Protein AF-A0A2V2V2Y6-F1 (afdb_monomer)

Solvent-accessible surface area (backbone atoms only — not comparable to full-atom values): 17508 Å² total; per-residue (Å²): 117,65,45,82,46,75,46,30,29,33,53,40,73,93,42,102,81,52,45,75,41,89,39,45,84,51,44,48,78,46,78,45,78,44,96,87,68,94,38,67,50,77,47,76,44,71,73,70,48,51,53,71,38,51,31,32,43,36,41,28,43,35,40,55,56,93,61,100,57,74,72,46,74,45,74,41,92,76,52,62,43,78,48,70,44,59,65,88,43,67,55,37,44,45,44,79,77,48,50,84,56,98,68,47,37,32,62,38,76,43,51,31,37,33,38,42,44,93,76,58,38,37,38,48,92,41,58,47,79,47,43,75,67,64,43,48,80,42,77,71,40,56,32,80,57,27,97,81,84,53,46,28,25,43,35,29,33,42,34,37,43,86,47,89,53,74,48,77,31,43,40,33,44,29,25,62,90,33,70,18,42,73,49,59,40,86,44,64,39,34,40,61,80,75,88,80,69,92,62,98,70,75,83,83,63,87,69,90,77,82,85,79,88,86,81,88,84,63,93,91,57,92,77,84,82,90,84,88,79,90,76,84,52,75,70,51,56,54,48,52,51,49,51,52,48,51,50,53,50,52,50,50,56,51,48,64,68,60,69,80,78,75,94,77,94,79,84,84,76,82,84,75,81,82,81,82,90,85,79,83,90,85,134

pLDDT: mean 72.35, std 21.36, range [30.84, 96.62]

Organism: Trypanosoma cruzi (NCBI:txid5693)

Radius of gyration: 34.68 Å; Cα contacts (8 Å, |Δi|>4): 440; chains: 1; bounding box: 96×74×103 Å

Mean predicted aligned error: 18.35 Å

Structure (mmCIF, N/CA/C/O backbone):
data_AF-A0A2V2V2Y6-F1
#
_entry.id   AF-A0A2V2V2Y6-F1
#
loop_
_atom_site.group_PDB
_atom_site.id
_atom_site.type_symbol
_atom_site.label_atom_id
_atom_site.label_alt_id
_atom_site.label_comp_id
_atom_site.label_asym_id
_atom_site.label_entity_id
_atom_site.label_seq_id
_atom_site.pdbx_PDB_ins_code
_atom_site.Cartn_x
_atom_site.Cartn_y
_atom_site.Cartn_z
_atom_site.occupancy
_atom_site.B_iso_or_equiv
_atom_site.auth_seq_id
_atom_site.auth_comp_id
_atom_site.auth_asym_id
_atom_site.auth_atom_id
_atom_site.pdbx_PDB_model_num
ATOM 1 N N . MET A 1 1 ? 23.524 13.813 -33.044 1.00 65.56 1 MET A N 1
ATOM 2 C CA . MET A 1 1 ? 23.490 12.381 -32.707 1.00 65.56 1 MET A CA 1
ATOM 3 C C . MET A 1 1 ? 22.070 12.008 -32.376 1.00 65.56 1 MET A C 1
ATOM 5 O O . MET A 1 1 ? 21.396 12.770 -31.682 1.00 65.56 1 MET A O 1
ATOM 9 N N . ASP A 1 2 ? 21.665 10.847 -32.862 1.00 77.69 2 ASP A N 1
ATOM 10 C CA . ASP A 1 2 ? 20.349 10.283 -32.607 1.00 77.69 2 ASP A CA 1
ATOM 11 C C . ASP A 1 2 ? 20.378 9.533 -31.271 1.00 77.69 2 ASP A C 1
ATOM 13 O O . ASP A 1 2 ? 21.417 9.004 -30.873 1.00 77.69 2 ASP A O 1
ATOM 17 N N . TYR A 1 3 ? 19.265 9.532 -30.541 1.00 81.81 3 TYR A N 1
ATOM 18 C CA . TYR A 1 3 ? 19.185 8.889 -29.229 1.00 81.81 3 TYR A CA 1
ATOM 19 C C . TYR A 1 3 ? 17.796 8.328 -28.950 1.00 81.81 3 TYR A C 1
ATOM 21 O O . TYR A 1 3 ? 16.786 8.852 -29.423 1.00 81.81 3 TYR A O 1
ATOM 29 N N . PHE A 1 4 ? 17.736 7.282 -28.129 1.00 85.56 4 PHE A N 1
ATOM 30 C CA . PHE A 1 4 ? 16.469 6.758 -27.636 1.00 85.56 4 PHE A CA 1
ATOM 31 C C . PHE A 1 4 ? 15.937 7.613 -26.484 1.00 85.56 4 PHE A C 1
ATOM 33 O O . PHE A 1 4 ? 16.657 7.942 -25.539 1.00 85.56 4 PHE A O 1
ATOM 40 N N . ARG A 1 5 ? 14.647 7.938 -26.540 1.00 89.06 5 ARG A N 1
ATOM 41 C CA . ARG A 1 5 ? 13.870 8.488 -25.428 1.00 89.06 5 ARG A CA 1
ATOM 42 C C . ARG A 1 5 ? 12.828 7.454 -25.033 1.00 89.06 5 ARG A C 1
ATOM 44 O O . ARG A 1 5 ? 12.129 6.947 -25.902 1.00 89.06 5 ARG A O 1
ATOM 51 N N . ILE A 1 6 ? 12.666 7.210 -23.738 1.00 92.00 6 ILE A N 1
ATOM 52 C CA . ILE A 1 6 ? 11.547 6.412 -23.228 1.00 92.00 6 ILE A CA 1
ATOM 53 C C . ILE A 1 6 ? 10.539 7.277 -22.472 1.00 92.00 6 ILE A C 1
ATOM 55 O O . ILE A 1 6 ? 10.885 8.351 -21.968 1.00 92.00 6 ILE A O 1
ATOM 59 N N . ALA A 1 7 ? 9.302 6.800 -22.406 1.00 94.56 7 ALA A N 1
ATOM 60 C CA . ALA A 1 7 ? 8.257 7.296 -21.520 1.00 94.56 7 ALA A CA 1
ATOM 61 C C . ALA A 1 7 ? 7.481 6.106 -20.939 1.00 94.56 7 ALA A C 1
ATOM 63 O O . ALA A 1 7 ? 7.437 5.038 -21.548 1.00 94.56 7 ALA A O 1
ATOM 64 N N . PHE A 1 8 ? 6.885 6.288 -19.766 1.00 94.81 8 PHE A N 1
ATOM 65 C CA . PHE A 1 8 ? 6.004 5.305 -19.143 1.00 94.81 8 PHE A CA 1
ATOM 66 C C . PHE A 1 8 ? 4.629 5.931 -18.956 1.00 94.81 8 PHE A C 1
ATOM 68 O O . PHE A 1 8 ? 4.550 6.983 -18.332 1.00 94.81 8 PHE A O 1
ATOM 75 N N . ASP A 1 9 ? 3.571 5.278 -19.427 1.00 94.88 9 ASP A N 1
ATOM 76 C CA . ASP A 1 9 ? 2.184 5.688 -19.194 1.00 94.88 9 ASP A CA 1
ATOM 77 C C . ASP A 1 9 ? 1.486 4.686 -18.267 1.00 94.88 9 ASP A C 1
ATOM 79 O O . ASP A 1 9 ? 1.498 3.486 -18.536 1.00 94.88 9 ASP A O 1
ATOM 83 N N . MET A 1 10 ? 0.812 5.173 -17.226 1.00 92.56 10 MET A N 1
ATOM 84 C CA . MET A 1 10 ? -0.027 4.373 -16.327 1.00 92.56 10 MET A CA 1
ATOM 85 C C . MET A 1 10 ? -1.479 4.370 -16.811 1.00 92.56 10 MET A C 1
ATOM 87 O O . MET A 1 10 ? -1.998 5.412 -17.215 1.00 92.56 10 MET A O 1
ATOM 91 N N . LEU A 1 11 ? -2.166 3.231 -16.700 1.00 90.94 11 LEU A N 1
ATOM 92 C CA . LEU A 1 11 ? -3.621 3.165 -16.827 1.00 90.94 11 LEU A CA 1
ATOM 93 C C . LEU A 1 11 ? -4.307 3.653 -15.541 1.00 90.94 11 LEU A C 1
ATOM 95 O O . LEU A 1 11 ? -4.390 2.922 -14.551 1.00 90.94 11 LEU A O 1
ATOM 99 N N . ASP A 1 12 ? -4.853 4.867 -15.572 1.00 83.06 12 ASP A N 1
ATOM 100 C CA . ASP A 1 12 ? -5.714 5.393 -14.516 1.00 83.06 12 ASP A CA 1
ATOM 101 C C . ASP A 1 12 ? -7.117 4.771 -14.607 1.00 83.06 12 ASP A C 1
ATOM 103 O O . ASP A 1 12 ? -7.975 5.185 -15.396 1.00 83.06 12 ASP A O 1
ATOM 107 N N . ASN A 1 13 ? -7.330 3.751 -13.775 1.00 71.88 13 ASN A N 1
ATOM 108 C CA . ASN A 1 13 ? -8.593 3.025 -13.640 1.00 71.88 13 ASN A CA 1
ATOM 109 C C . ASN A 1 13 ? -9.665 3.791 -12.837 1.00 71.88 13 ASN A C 1
ATOM 111 O O . ASN A 1 13 ? -10.782 3.296 -12.717 1.00 71.88 13 ASN A O 1
ATOM 115 N N . ASN A 1 14 ? -9.363 4.975 -12.288 1.00 67.88 14 ASN A N 1
ATOM 116 C CA . ASN A 1 14 ? -10.351 5.787 -11.561 1.00 67.88 14 ASN A CA 1
ATOM 117 C C . ASN A 1 14 ? -11.262 6.601 -12.501 1.00 67.88 14 ASN A C 1
ATOM 119 O O . ASN A 1 14 ? -12.190 7.266 -12.045 1.00 67.88 14 ASN A O 1
ATOM 123 N N . VAL A 1 15 ? -11.001 6.562 -13.812 1.00 69.94 15 VAL A N 1
ATOM 124 C CA . VAL A 1 15 ? -11.786 7.233 -14.856 1.00 69.94 15 VAL A CA 1
ATOM 125 C C . VAL A 1 15 ? -12.596 6.190 -15.626 1.00 69.94 15 VAL A C 1
ATOM 127 O O . VAL A 1 15 ? -12.036 5.191 -16.068 1.00 69.94 15 VAL A O 1
ATOM 130 N N . GLU A 1 16 ? -13.885 6.450 -15.875 1.00 58.50 16 GLU A N 1
ATOM 131 C CA . GLU A 1 16 ? -14.870 5.503 -16.454 1.00 58.50 16 GLU A CA 1
ATOM 132 C C . GLU A 1 16 ? -14.488 4.837 -17.795 1.00 58.50 16 GLU A C 1
ATOM 134 O O . GLU A 1 16 ? -15.146 3.889 -18.221 1.00 58.50 16 GLU A O 1
ATOM 139 N N . ARG A 1 17 ? -13.450 5.321 -18.490 1.00 65.19 17 ARG A N 1
ATOM 140 C CA . ARG A 1 17 ? -12.943 4.736 -19.746 1.00 65.19 17 ARG A CA 1
ATOM 141 C C . ARG A 1 17 ? -11.480 4.280 -19.704 1.00 65.19 17 ARG A C 1
ATOM 143 O O . ARG A 1 17 ? -10.970 3.888 -20.746 1.00 65.19 17 ARG A O 1
ATOM 150 N N . GLY A 1 18 ? -10.817 4.334 -18.545 1.00 73.38 18 GLY A N 1
ATOM 151 C CA . GLY A 1 18 ? -9.405 3.971 -18.381 1.00 73.38 18 GLY A CA 1
ATOM 152 C C . GLY A 1 18 ? -8.464 4.893 -19.166 1.00 73.38 18 GLY A C 1
ATOM 153 O O . GLY A 1 18 ? -8.207 4.681 -20.352 1.00 73.38 18 GLY A O 1
ATOM 154 N N . LYS A 1 19 ? -7.936 5.938 -18.522 1.00 88.19 19 LYS A N 1
ATOM 155 C CA . LYS A 1 19 ? -7.077 6.920 -19.203 1.00 88.19 19 LYS A CA 1
ATOM 156 C C . LYS A 1 19 ? -5.600 6.557 -19.044 1.00 88.19 19 LYS A C 1
ATOM 158 O O . LYS A 1 19 ? -5.145 6.348 -17.929 1.00 88.19 19 LYS A O 1
ATOM 163 N N . TRP A 1 20 ? -4.840 6.563 -20.137 1.00 91.69 20 TRP A N 1
ATOM 164 C CA . TRP A 1 20 ? -3.375 6.503 -20.079 1.00 91.69 20 TRP A CA 1
ATOM 165 C C . TRP A 1 20 ? -2.803 7.885 -19.725 1.00 91.69 20 TRP A C 1
ATOM 167 O O . TRP A 1 20 ? -3.223 8.898 -20.296 1.00 91.69 20 TRP A O 1
ATOM 177 N N . VAL A 1 21 ? -1.912 7.933 -18.734 1.00 92.69 21 VAL A N 1
ATOM 178 C CA . VAL A 1 21 ? -1.351 9.167 -18.156 1.00 92.69 21 VAL A CA 1
ATOM 179 C C . VAL A 1 21 ? 0.154 9.003 -17.942 1.00 92.69 21 VAL A C 1
ATOM 181 O O . VAL A 1 21 ? 0.571 7.996 -17.374 1.00 92.69 21 VAL A O 1
ATOM 184 N N . ASP A 1 22 ? 0.953 10.006 -18.331 1.00 92.94 22 ASP A N 1
ATOM 185 C CA . ASP A 1 22 ? 2.412 10.010 -18.133 1.00 92.94 22 ASP A CA 1
ATOM 186 C C . ASP A 1 22 ? 2.786 9.761 -16.663 1.00 92.94 22 ASP A C 1
ATOM 188 O O . ASP A 1 22 ? 2.496 10.552 -15.760 1.00 92.94 22 ASP A O 1
ATOM 192 N N . ASN A 1 23 ? 3.477 8.649 -16.458 1.00 92.62 23 ASN A N 1
ATOM 193 C CA . ASN A 1 23 ? 3.996 8.131 -15.205 1.00 92.62 23 ASN A CA 1
ATOM 194 C C . ASN A 1 23 ? 5.536 8.014 -15.230 1.00 92.62 23 ASN A C 1
ATOM 196 O O . ASN A 1 23 ? 6.147 7.475 -14.306 1.00 92.62 23 ASN A O 1
ATOM 200 N N . THR A 1 24 ? 6.207 8.564 -16.253 1.00 92.31 24 THR A N 1
ATOM 201 C CA . THR A 1 24 ? 7.663 8.443 -16.467 1.00 92.31 24 THR A CA 1
ATOM 202 C C . THR A 1 24 ? 8.472 8.842 -15.232 1.00 92.31 24 THR A C 1
ATOM 204 O O . THR A 1 24 ? 9.481 8.221 -14.899 1.00 92.31 24 THR A O 1
ATOM 207 N N . LYS A 1 25 ? 8.009 9.858 -14.493 1.00 92.44 25 LYS A N 1
ATOM 208 C CA . LYS A 1 25 ? 8.683 10.361 -13.285 1.00 92.44 25 LYS A CA 1
ATOM 209 C C . LYS A 1 25 ? 8.635 9.399 -12.093 1.00 92.44 25 LYS A C 1
ATOM 211 O O . LYS A 1 25 ? 9.463 9.562 -11.192 1.00 92.44 25 LYS A O 1
ATOM 216 N N . ALA A 1 26 ? 7.732 8.417 -12.065 1.00 90.12 26 ALA A N 1
ATOM 217 C CA . ALA A 1 26 ? 7.644 7.433 -10.985 1.00 90.12 26 ALA A CA 1
ATOM 218 C C . ALA A 1 26 ? 8.749 6.366 -11.040 1.00 90.12 26 ALA A C 1
ATOM 220 O O . ALA A 1 26 ? 8.986 5.691 -10.037 1.00 90.12 26 ALA A O 1
ATOM 221 N N . PHE A 1 27 ? 9.461 6.244 -12.162 1.00 91.50 27 PHE A N 1
ATOM 222 C CA . PHE A 1 27 ? 10.543 5.280 -12.338 1.00 91.50 27 PHE A CA 1
ATOM 223 C C . PHE A 1 27 ? 11.926 5.931 -12.210 1.00 91.50 27 PHE A C 1
ATOM 225 O O . PHE A 1 27 ? 12.143 7.082 -12.600 1.00 91.50 27 PHE A O 1
ATOM 232 N N . ASP A 1 28 ? 12.868 5.184 -11.642 1.00 91.56 28 ASP A N 1
ATOM 233 C CA . ASP A 1 28 ? 14.300 5.346 -11.882 1.00 91.56 28 ASP A CA 1
ATOM 234 C C . ASP A 1 28 ? 14.681 4.462 -13.070 1.00 91.56 28 ASP A C 1
ATOM 236 O O . ASP A 1 28 ? 14.266 3.303 -13.141 1.00 91.56 28 ASP A O 1
ATOM 240 N N . VAL A 1 29 ? 15.451 5.011 -14.008 1.00 90.81 29 VAL A N 1
ATOM 241 C CA . VAL A 1 29 ? 15.845 4.348 -15.256 1.00 90.81 29 VAL A CA 1
ATOM 242 C C . VAL A 1 29 ? 17.362 4.270 -15.310 1.00 90.81 29 VAL A C 1
ATOM 244 O O . VAL A 1 29 ? 18.051 5.264 -15.089 1.00 90.81 29 VAL A O 1
ATOM 247 N N . TYR A 1 30 ? 17.866 3.090 -15.644 1.00 89.94 30 TYR A N 1
ATOM 248 C CA . TYR A 1 30 ? 19.280 2.778 -15.761 1.00 89.94 30 TYR A CA 1
ATOM 249 C C . TYR A 1 30 ? 19.536 2.174 -17.140 1.00 89.94 30 TYR A C 1
ATOM 251 O O . TYR A 1 30 ? 18.797 1.297 -17.589 1.00 89.94 30 TYR A O 1
ATOM 259 N N . SER A 1 31 ? 20.595 2.623 -17.806 1.00 88.06 31 SER A N 1
ATOM 260 C CA . SER A 1 31 ? 21.059 2.061 -19.071 1.00 88.06 31 SER A CA 1
ATOM 261 C C . SER A 1 31 ? 22.434 1.425 -18.887 1.00 88.06 31 SER A C 1
ATOM 263 O O . SER A 1 31 ? 23.320 1.991 -18.247 1.00 88.06 31 SER A O 1
ATOM 265 N N . ARG A 1 32 ? 22.624 0.237 -19.461 1.00 87.44 32 ARG A N 1
ATOM 266 C CA . ARG A 1 32 ? 23.920 -0.438 -19.543 1.00 87.44 32 ARG A CA 1
ATOM 267 C C . ARG A 1 32 ? 24.182 -0.821 -20.991 1.00 87.44 32 ARG A C 1
ATOM 269 O O . ARG A 1 32 ? 23.525 -1.713 -21.520 1.00 87.44 32 ARG A O 1
ATOM 276 N N . ALA A 1 33 ? 25.149 -0.160 -21.619 1.00 84.38 33 ALA A N 1
ATOM 277 C CA . ALA A 1 33 ? 25.653 -0.582 -22.919 1.00 84.38 33 ALA A CA 1
ATOM 278 C C . ALA A 1 33 ? 26.365 -1.941 -22.796 1.00 84.38 33 ALA A C 1
ATOM 280 O O . ALA A 1 33 ? 27.124 -2.169 -21.847 1.00 84.38 33 ALA A O 1
ATOM 281 N N . LEU A 1 34 ? 26.119 -2.830 -23.756 1.00 82.81 34 LEU A N 1
ATOM 282 C CA . LEU A 1 34 ? 26.878 -4.054 -23.985 1.00 82.81 34 LEU A CA 1
ATOM 283 C C . LEU A 1 34 ? 27.928 -3.758 -25.068 1.00 82.81 34 LEU A C 1
ATOM 285 O O . LEU A 1 34 ? 27.547 -3.551 -26.218 1.00 82.81 34 LEU A O 1
ATOM 289 N N . PRO A 1 35 ? 29.238 -3.738 -24.745 1.00 76.56 35 PRO A N 1
ATOM 290 C CA . PRO A 1 35 ? 30.279 -3.297 -25.684 1.00 76.56 35 PRO A CA 1
ATOM 291 C C . PRO A 1 35 ? 30.457 -4.155 -26.946 1.00 76.56 35 PRO A C 1
ATOM 293 O O . PRO A 1 35 ? 31.255 -3.794 -27.801 1.00 76.56 35 PRO A O 1
ATOM 296 N N . GLN A 1 36 ? 29.799 -5.314 -27.025 1.00 74.25 36 GLN A N 1
ATOM 297 C CA . GLN A 1 36 ? 30.034 -6.333 -28.053 1.00 74.25 36 GLN A CA 1
ATOM 298 C C . GLN A 1 36 ? 28.951 -6.388 -29.145 1.00 74.25 36 GLN A C 1
ATOM 300 O O . GLN A 1 36 ? 29.175 -7.049 -30.152 1.00 74.25 36 GLN A O 1
ATOM 305 N N . GLU A 1 37 ? 27.795 -5.733 -28.965 1.00 66.75 37 GLU A N 1
ATOM 306 C CA . GLU A 1 37 ? 26.592 -6.004 -29.782 1.00 66.75 37 GLU A CA 1
ATOM 307 C C . GLU A 1 37 ? 25.772 -4.750 -30.158 1.00 66.75 37 GLU A C 1
ATOM 309 O O . GLU A 1 37 ? 24.581 -4.870 -30.439 1.00 66.75 37 GLU A O 1
ATOM 314 N N . ASP A 1 38 ? 26.342 -3.537 -30.085 1.00 73.38 38 ASP A N 1
ATOM 315 C CA . ASP A 1 38 ? 25.627 -2.249 -30.284 1.00 73.38 38 ASP A CA 1
ATOM 316 C C . ASP A 1 38 ? 24.297 -2.136 -29.498 1.00 73.38 38 ASP A C 1
ATOM 318 O O . ASP A 1 38 ? 23.372 -1.399 -29.842 1.00 73.38 38 ASP A O 1
ATOM 322 N N . THR A 1 39 ? 24.209 -2.880 -28.394 1.00 79.19 39 THR A N 1
ATOM 323 C CA . THR A 1 39 ? 22.974 -3.137 -27.653 1.00 79.19 39 THR A CA 1
ATOM 324 C C . THR A 1 39 ? 23.013 -2.432 -26.303 1.00 79.19 39 THR A C 1
ATOM 326 O O . THR A 1 39 ? 24.028 -2.424 -25.605 1.00 79.19 39 THR A O 1
ATOM 329 N N . VAL A 1 40 ? 21.883 -1.852 -25.896 1.00 81.81 40 VAL A N 1
ATOM 330 C CA . VAL A 1 40 ? 21.725 -1.201 -24.589 1.00 81.81 40 VAL A CA 1
ATOM 331 C C . VAL A 1 40 ? 20.645 -1.921 -23.795 1.00 81.81 40 VAL A C 1
ATOM 333 O O . VAL A 1 40 ? 19.479 -1.926 -24.182 1.00 81.81 40 VAL A O 1
ATOM 336 N N . ILE A 1 41 ? 21.019 -2.481 -22.645 1.00 85.75 41 ILE A N 1
ATOM 337 C CA . ILE A 1 41 ? 20.056 -2.978 -21.663 1.00 85.75 41 ILE A CA 1
ATOM 338 C C . ILE A 1 41 ? 19.459 -1.768 -20.945 1.00 85.75 41 ILE A C 1
ATOM 340 O O . ILE A 1 41 ? 20.183 -0.993 -20.313 1.00 85.75 41 ILE A O 1
ATOM 344 N N . LEU A 1 42 ? 18.138 -1.625 -21.024 1.00 87.00 42 LEU A N 1
ATOM 345 C CA . LEU A 1 42 ? 17.368 -0.690 -20.213 1.00 87.00 42 LEU A CA 1
ATOM 346 C C . LEU A 1 42 ? 16.754 -1.443 -19.032 1.00 87.00 42 LEU A C 1
ATOM 348 O O . LEU A 1 42 ? 16.016 -2.406 -19.222 1.00 87.00 42 LEU A O 1
ATOM 352 N N . SER A 1 43 ? 17.037 -0.970 -17.823 1.00 90.00 43 SER A N 1
ATOM 353 C CA . SER A 1 43 ? 16.470 -1.478 -16.575 1.00 90.00 43 SER A CA 1
ATOM 354 C C . SER A 1 43 ? 15.769 -0.337 -15.852 1.00 90.00 43 SER A C 1
ATOM 356 O O . SER A 1 43 ? 16.328 0.751 -15.727 1.00 90.00 43 SER A O 1
ATOM 358 N N . TRP A 1 44 ? 14.567 -0.566 -15.332 1.00 90.62 44 TRP A N 1
ATOM 359 C CA . TRP A 1 44 ? 13.822 0.445 -14.581 1.00 90.62 44 TRP A CA 1
ATOM 360 C C . TRP A 1 44 ? 13.314 -0.096 -13.248 1.00 90.62 44 TRP A C 1
ATOM 362 O O . TRP A 1 44 ? 13.094 -1.294 -13.075 1.00 90.62 44 TRP A O 1
ATOM 372 N N . LYS A 1 45 ? 13.136 0.809 -12.286 1.00 89.06 45 LYS A N 1
ATOM 373 C CA . LYS A 1 45 ? 12.643 0.508 -10.943 1.00 89.06 45 LYS A CA 1
ATOM 374 C C . LYS A 1 45 ? 11.618 1.551 -10.525 1.00 89.06 45 LYS A C 1
ATOM 376 O O . LYS A 1 45 ? 11.875 2.746 -10.619 1.00 89.06 45 LYS A O 1
ATOM 381 N N . LEU A 1 46 ? 10.466 1.110 -10.029 1.00 87.69 46 LEU A N 1
ATOM 382 C CA . LEU A 1 46 ? 9.462 2.007 -9.460 1.00 87.69 46 LEU A CA 1
ATOM 383 C C . LEU A 1 46 ? 9.996 2.618 -8.150 1.00 87.69 46 LEU A C 1
ATOM 385 O O . LEU A 1 46 ? 10.359 1.884 -7.228 1.00 87.69 46 LEU A O 1
ATOM 389 N N . LYS A 1 47 ? 10.035 3.953 -8.057 1.00 84.75 47 LYS A N 1
ATOM 390 C CA . LYS A 1 47 ? 10.571 4.702 -6.900 1.00 84.75 47 LYS A CA 1
ATOM 391 C C . LYS A 1 47 ? 9.821 4.414 -5.608 1.00 84.75 47 LYS A C 1
ATOM 393 O O . LYS A 1 47 ? 10.420 4.350 -4.536 1.00 84.75 47 LYS A O 1
ATOM 398 N N . VAL A 1 48 ? 8.499 4.275 -5.707 1.00 78.38 48 VAL A N 1
ATOM 399 C CA . VAL A 1 48 ? 7.621 4.009 -4.566 1.00 78.38 48 VAL A CA 1
ATOM 400 C C . VAL A 1 48 ? 6.545 3.014 -4.986 1.00 78.38 48 VAL A C 1
ATOM 402 O O . VAL A 1 48 ? 5.641 3.348 -5.748 1.00 78.38 48 VAL A O 1
ATOM 405 N N . ASN A 1 49 ? 6.648 1.777 -4.500 1.00 76.31 49 ASN A N 1
ATOM 406 C CA . ASN A 1 49 ? 5.654 0.739 -4.759 1.00 76.31 49 ASN A CA 1
ATOM 407 C C . ASN A 1 49 ? 4.433 0.947 -3.839 1.00 76.31 49 ASN A C 1
ATOM 409 O O . ASN A 1 49 ? 4.352 0.397 -2.739 1.00 76.31 49 ASN A O 1
ATOM 413 N N . ASN A 1 50 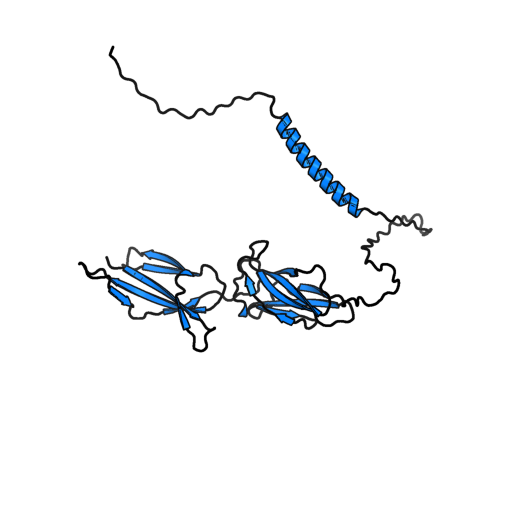? 3.530 1.826 -4.276 1.00 75.00 50 ASN A N 1
ATOM 414 C CA . ASN A 1 50 ? 2.296 2.192 -3.569 1.00 75.00 50 ASN A CA 1
ATOM 415 C C . ASN A 1 50 ? 1.031 1.624 -4.228 1.00 75.00 50 ASN A C 1
ATOM 417 O O . ASN A 1 50 ? -0.013 1.608 -3.593 1.00 75.00 50 ASN A O 1
ATOM 421 N N . PHE A 1 51 ? 1.106 1.224 -5.497 1.00 78.81 51 PHE A N 1
ATOM 422 C CA . PHE A 1 51 ? -0.022 0.742 -6.291 1.00 78.81 51 PHE A CA 1
ATOM 423 C C . PHE A 1 51 ? 0.491 -0.220 -7.360 1.00 78.81 51 PHE A C 1
ATOM 425 O O . PHE A 1 51 ? 1.590 -0.026 -7.880 1.00 78.81 51 PHE A O 1
ATOM 432 N N . ILE A 1 52 ? -0.313 -1.232 -7.681 1.00 83.75 52 ILE A N 1
ATOM 433 C CA . ILE A 1 52 ? -0.049 -2.189 -8.753 1.00 83.75 52 ILE A CA 1
ATOM 434 C C . ILE A 1 52 ? -0.882 -1.777 -9.962 1.00 83.75 52 ILE A C 1
ATOM 436 O O . ILE A 1 52 ? -2.109 -1.915 -9.955 1.00 83.75 52 ILE A O 1
ATOM 440 N N . ASN A 1 53 ? -0.233 -1.243 -10.992 1.00 86.00 53 ASN A N 1
ATOM 441 C CA . ASN A 1 53 ? -0.919 -0.686 -12.153 1.00 86.00 53 ASN A CA 1
ATOM 442 C C . ASN A 1 53 ? -0.439 -1.327 -13.450 1.00 86.00 53 ASN A C 1
ATOM 444 O O . ASN A 1 53 ? 0.698 -1.782 -13.562 1.00 86.00 53 ASN A O 1
ATOM 448 N N . THR A 1 54 ? -1.312 -1.335 -14.453 1.00 91.19 54 THR A N 1
ATOM 449 C CA . THR A 1 54 ? -0.910 -1.637 -15.826 1.00 91.19 54 THR A CA 1
ATOM 450 C C . THR A 1 54 ? -0.214 -0.409 -16.400 1.00 91.19 54 THR A C 1
ATOM 452 O O . THR A 1 54 ? -0.765 0.692 -16.360 1.00 91.19 54 THR A O 1
ATOM 455 N N . GLU A 1 55 ? 0.978 -0.602 -16.945 1.00 93.06 55 GLU A N 1
ATOM 456 C CA . GLU A 1 55 ? 1.811 0.442 -17.536 1.00 93.06 55 GLU A CA 1
ATOM 457 C C . GLU A 1 55 ? 2.095 0.138 -19.015 1.00 93.06 55 GLU A C 1
ATOM 459 O O . GLU A 1 55 ? 2.057 -1.015 -19.460 1.00 93.06 55 GLU A O 1
ATOM 464 N N . ARG A 1 56 ? 2.450 1.179 -19.765 1.00 95.06 56 ARG A N 1
ATOM 465 C CA . ARG A 1 56 ? 2.985 1.123 -21.127 1.00 95.06 56 ARG A CA 1
ATOM 466 C C . ARG A 1 56 ? 4.358 1.770 -21.160 1.00 95.06 56 ARG A C 1
ATOM 468 O O . ARG A 1 56 ? 4.480 2.951 -20.857 1.00 95.06 56 ARG A O 1
ATOM 475 N N . LEU A 1 57 ? 5.376 1.023 -21.568 1.00 94.56 57 LEU A N 1
ATOM 476 C CA . LEU A 1 57 ? 6.677 1.571 -21.937 1.00 94.56 57 LEU A CA 1
ATOM 477 C C . LEU A 1 57 ? 6.630 1.997 -23.407 1.00 94.56 57 LEU A C 1
ATOM 479 O O . LEU A 1 57 ? 6.549 1.149 -24.296 1.00 94.56 57 LEU A O 1
ATOM 483 N N . HIS A 1 58 ? 6.716 3.301 -23.644 1.00 94.69 58 HIS A N 1
ATOM 484 C CA . HIS A 1 58 ? 6.900 3.885 -24.963 1.00 94.69 58 HIS A CA 1
ATOM 485 C C . HIS A 1 58 ? 8.391 4.099 -25.252 1.00 94.69 58 HIS A C 1
ATOM 487 O O . HIS A 1 58 ? 9.122 4.613 -24.401 1.00 94.69 58 HIS A O 1
ATOM 493 N N . VAL A 1 59 ? 8.844 3.749 -26.458 1.00 92.12 59 VAL A N 1
ATOM 494 C CA . VAL A 1 59 ? 10.230 3.944 -26.914 1.00 92.12 59 VAL A CA 1
ATOM 495 C C . VAL A 1 59 ? 10.235 4.756 -28.204 1.00 92.12 59 VAL A C 1
ATOM 497 O O . VAL A 1 59 ? 9.635 4.362 -29.199 1.00 92.12 59 VAL A O 1
ATOM 500 N N . TYR A 1 60 ? 10.952 5.876 -28.200 1.00 90.56 60 TYR A N 1
ATOM 501 C CA . TYR A 1 60 ? 11.070 6.800 -29.323 1.00 90.56 60 TYR A CA 1
ATOM 502 C C . TYR A 1 60 ? 12.521 6.925 -29.781 1.00 90.56 60 TYR A C 1
ATOM 504 O O . TYR A 1 60 ? 13.428 7.053 -28.958 1.00 90.56 60 TYR A O 1
ATOM 512 N N . ILE A 1 61 ? 12.732 6.983 -31.092 1.00 89.81 61 ILE A N 1
ATOM 513 C CA . ILE A 1 61 ? 13.972 7.462 -31.703 1.00 89.81 61 ILE A CA 1
ATOM 514 C C . ILE A 1 61 ? 13.855 8.980 -31.832 1.00 89.81 61 ILE A C 1
ATOM 516 O O . ILE A 1 61 ? 12.903 9.493 -32.423 1.00 89.81 61 ILE A O 1
ATOM 520 N N . VAL A 1 62 ? 14.822 9.707 -31.278 1.00 88.44 62 VAL A N 1
ATOM 521 C CA . VAL A 1 62 ? 14.968 11.149 -31.472 1.00 88.44 62 VAL A CA 1
ATOM 522 C C . VAL A 1 62 ? 16.137 11.378 -32.414 1.00 88.44 62 VAL A C 1
ATOM 524 O O . VAL A 1 62 ? 17.288 11.240 -32.000 1.00 88.44 62 VAL A O 1
ATOM 527 N N . SER A 1 63 ? 15.849 11.728 -33.667 1.00 85.25 63 SER A N 1
ATOM 528 C CA . SER A 1 63 ? 16.878 11.994 -34.669 1.00 85.25 63 SER A CA 1
ATOM 529 C C . SER A 1 63 ? 17.220 13.479 -34.768 1.00 85.25 63 SER A C 1
ATOM 531 O O . SER A 1 63 ? 16.350 14.359 -34.763 1.00 85.25 63 SER A O 1
ATOM 533 N N . SER A 1 64 ? 18.519 13.776 -34.838 1.00 74.12 64 SER A N 1
ATOM 534 C CA . SER A 1 64 ? 19.017 15.131 -35.060 1.00 74.12 64 SER A CA 1
ATOM 535 C C . SER A 1 64 ? 19.240 15.353 -36.553 1.00 74.12 64 SER A C 1
ATOM 537 O O . SER A 1 64 ? 20.294 15.003 -37.083 1.00 74.12 64 SER A O 1
ATOM 539 N N . THR A 1 65 ? 18.273 15.967 -37.233 1.00 67.25 65 THR A N 1
ATOM 540 C CA . THR A 1 65 ? 18.483 16.460 -38.600 1.00 67.25 65 THR A CA 1
ATOM 541 C C . THR A 1 65 ? 19.606 17.495 -38.606 1.00 67.25 65 THR A C 1
ATOM 543 O O . THR A 1 65 ? 19.548 18.472 -37.860 1.00 67.25 65 THR A O 1
ATOM 546 N N . SER A 1 66 ? 20.633 17.298 -39.433 1.00 55.12 66 SER A N 1
ATOM 547 C CA . SER A 1 66 ? 21.757 18.230 -39.557 1.00 55.12 66 SER A CA 1
ATOM 548 C C . SER A 1 66 ? 21.327 19.509 -40.288 1.00 55.12 66 SER A C 1
ATOM 550 O O . SER A 1 66 ? 21.315 19.560 -41.516 1.00 55.12 66 SER A O 1
ATOM 552 N N . GLY A 1 67 ? 20.951 20.534 -39.523 1.00 57.44 67 GLY A N 1
ATOM 553 C CA . GLY A 1 67 ? 20.499 21.841 -40.007 1.00 57.44 67 GLY A CA 1
ATOM 554 C C . GLY A 1 67 ? 19.520 22.483 -39.020 1.00 57.44 67 GLY A C 1
ATOM 555 O O . GLY A 1 67 ? 19.166 21.868 -38.020 1.00 57.44 67 GLY A O 1
ATOM 556 N N . ASN A 1 68 ? 19.026 23.692 -39.311 1.00 59.16 68 ASN A N 1
ATOM 557 C CA . ASN A 1 68 ? 18.066 24.431 -38.462 1.00 59.16 68 ASN A CA 1
ATOM 558 C C . ASN A 1 68 ? 16.663 23.778 -38.324 1.00 59.16 68 ASN A C 1
ATOM 560 O O . ASN A 1 68 ? 15.730 24.410 -37.829 1.00 59.16 68 ASN A O 1
ATOM 564 N N . GLY A 1 69 ? 16.488 22.527 -38.759 1.00 60.12 69 GLY A N 1
ATOM 565 C CA . GLY A 1 69 ? 15.271 21.747 -38.547 1.00 60.12 69 GLY A CA 1
ATOM 566 C C . GLY A 1 69 ? 15.189 21.207 -37.118 1.00 60.12 69 GLY A C 1
ATOM 567 O O . GLY A 1 69 ? 16.175 20.718 -36.567 1.00 60.12 69 GLY A O 1
ATOM 568 N N . GLY A 1 70 ? 14.004 21.290 -36.509 1.00 65.25 70 GLY A N 1
ATOM 569 C CA . GLY A 1 70 ? 13.760 20.750 -35.170 1.00 65.25 70 GLY A CA 1
ATOM 570 C C . GLY A 1 70 ? 13.941 19.228 -35.095 1.00 65.25 70 GLY A C 1
ATOM 571 O O . GLY A 1 70 ? 13.782 18.518 -36.085 1.00 65.25 70 GLY A O 1
ATOM 572 N N . LYS A 1 71 ? 14.241 18.719 -33.893 1.00 77.94 71 LYS A N 1
ATOM 573 C CA . LYS A 1 71 ? 14.412 17.278 -33.635 1.00 77.94 71 LYS A CA 1
ATOM 574 C C . LYS A 1 71 ? 13.161 16.496 -34.054 1.00 77.94 71 LYS A C 1
ATOM 576 O O . LYS A 1 71 ? 12.078 16.757 -33.527 1.00 77.94 71 LYS A O 1
ATOM 581 N N . ARG A 1 72 ? 13.315 15.500 -34.931 1.00 83.06 72 ARG A N 1
ATOM 582 C CA . ARG A 1 72 ? 12.244 14.548 -35.260 1.00 83.06 72 ARG A CA 1
ATOM 583 C C . ARG A 1 72 ? 12.181 13.486 -34.164 1.00 83.06 72 ARG A C 1
ATOM 585 O O . ARG A 1 72 ? 13.210 12.984 -33.719 1.00 83.06 72 ARG A O 1
ATOM 592 N N . VAL A 1 73 ? 10.970 13.168 -33.720 1.00 88.31 73 VAL A N 1
ATOM 593 C CA . VAL A 1 73 ? 10.694 12.129 -32.722 1.00 88.31 73 VAL A CA 1
ATOM 594 C C . VAL A 1 73 ? 9.756 11.122 -33.369 1.00 88.31 73 VAL A C 1
ATOM 596 O O . VAL A 1 73 ? 8.694 11.507 -33.852 1.00 88.31 73 VAL A O 1
ATOM 599 N N . GLU A 1 74 ? 10.151 9.854 -33.398 1.00 91.69 74 GLU A N 1
ATOM 600 C CA . GLU A 1 74 ? 9.389 8.773 -34.026 1.00 91.69 74 GLU A CA 1
ATOM 601 C C . GLU A 1 74 ? 9.317 7.572 -33.083 1.00 91.69 74 GLU A C 1
ATOM 603 O O . GLU A 1 74 ? 10.313 7.208 -32.460 1.00 91.69 74 GLU A O 1
ATOM 608 N N . GLU A 1 75 ? 8.135 6.979 -32.927 1.00 90.38 75 GLU A N 1
ATOM 609 C CA . GLU A 1 75 ? 7.939 5.824 -32.048 1.00 90.38 75 GLU A CA 1
ATOM 610 C C . GLU A 1 75 ? 8.463 4.537 -32.705 1.00 90.38 75 GLU A C 1
ATOM 612 O O . GLU A 1 75 ? 8.231 4.280 -33.887 1.00 90.38 75 GLU A O 1
ATOM 617 N N . VAL A 1 76 ? 9.197 3.725 -31.941 1.00 90.00 76 VAL A N 1
ATOM 618 C CA . VAL A 1 76 ? 9.792 2.473 -32.421 1.00 90.00 76 VAL A CA 1
ATOM 619 C C . VAL A 1 76 ? 8.691 1.458 -32.726 1.00 90.00 76 VAL A C 1
ATOM 621 O O . VAL A 1 76 ? 7.787 1.240 -31.922 1.00 90.00 76 VAL A O 1
ATOM 624 N N . ARG A 1 77 ? 8.785 0.768 -33.869 1.00 89.50 77 ARG A N 1
ATOM 625 C CA . ARG A 1 77 ? 7.847 -0.310 -34.224 1.00 89.50 77 ARG A CA 1
ATOM 626 C C . ARG A 1 77 ? 7.822 -1.389 -33.134 1.00 89.50 77 ARG A C 1
ATOM 628 O O . ARG A 1 77 ? 8.856 -1.970 -32.823 1.00 89.50 77 ARG A O 1
ATOM 635 N N . GLY A 1 78 ? 6.636 -1.666 -32.592 1.00 85.69 78 GLY A N 1
ATOM 636 C CA . GLY A 1 78 ? 6.427 -2.599 -31.474 1.00 85.69 78 GLY A CA 1
ATOM 637 C C . GLY A 1 78 ? 6.219 -1.918 -30.116 1.00 85.69 78 GLY A C 1
ATOM 638 O O . GLY A 1 78 ? 5.705 -2.551 -29.201 1.00 85.69 78 GLY A O 1
ATOM 639 N N . SER A 1 79 ? 6.538 -0.626 -30.004 1.00 88.81 79 SER A N 1
ATOM 640 C CA . SER A 1 79 ? 6.089 0.232 -28.905 1.00 88.81 79 SER A CA 1
ATOM 641 C C . SER A 1 79 ? 4.585 0.553 -29.055 1.00 88.81 79 SER A C 1
ATOM 643 O O . SER A 1 79 ? 4.119 0.688 -30.192 1.00 88.81 79 SER A O 1
ATOM 645 N N . PRO A 1 80 ? 3.813 0.696 -27.957 1.00 93.38 80 PRO A N 1
ATOM 646 C CA . PRO A 1 80 ? 4.217 0.518 -26.561 1.00 93.38 80 PRO A CA 1
ATOM 647 C C . PRO A 1 80 ? 4.221 -0.933 -26.068 1.00 93.38 80 PRO A C 1
ATOM 649 O O . PRO A 1 80 ? 3.344 -1.732 -26.394 1.00 93.38 80 PRO A O 1
ATOM 652 N N . PHE A 1 81 ? 5.145 -1.225 -25.153 1.00 92.88 81 PHE A N 1
ATOM 653 C CA . PHE A 1 81 ? 5.231 -2.503 -24.448 1.00 92.88 81 PHE A CA 1
ATOM 654 C C . PHE A 1 81 ? 4.409 -2.462 -23.153 1.00 92.88 81 PHE A C 1
ATOM 656 O O . PHE A 1 81 ? 4.656 -1.628 -22.281 1.00 92.88 81 PHE A O 1
ATOM 663 N N . LEU A 1 82 ? 3.436 -3.363 -23.010 1.00 93.62 82 LEU A N 1
ATOM 664 C CA . LEU A 1 82 ? 2.609 -3.479 -21.804 1.00 93.62 82 LEU A CA 1
ATOM 665 C C . LEU A 1 82 ? 3.334 -4.258 -20.699 1.00 93.62 82 LEU A C 1
ATOM 667 O O . LEU A 1 82 ? 3.880 -5.332 -20.950 1.00 93.62 82 LEU A O 1
ATOM 671 N N . PHE A 1 83 ? 3.279 -3.755 -19.467 1.00 91.62 83 PHE A N 1
ATOM 672 C CA . PHE A 1 83 ? 3.742 -4.466 -18.272 1.00 91.62 83 PHE A CA 1
ATOM 673 C C . PHE A 1 83 ? 2.901 -4.089 -17.042 1.00 91.62 83 PHE A C 1
ATOM 675 O O . PHE A 1 83 ? 2.023 -3.231 -17.116 1.00 91.62 83 PHE A O 1
ATOM 682 N N . VAL A 1 84 ? 3.150 -4.742 -15.906 1.00 88.81 84 VAL A N 1
ATOM 683 C CA . VAL A 1 84 ? 2.541 -4.390 -14.613 1.00 88.81 84 VAL A CA 1
ATOM 684 C C . VAL A 1 84 ? 3.623 -3.813 -13.706 1.00 88.81 84 VAL A C 1
ATOM 686 O O . VAL A 1 84 ? 4.677 -4.427 -13.533 1.00 88.81 84 VAL A O 1
ATOM 689 N N . SER A 1 85 ? 3.384 -2.629 -13.143 1.00 87.62 85 SER A N 1
ATOM 690 C CA . SER A 1 85 ? 4.238 -2.037 -12.115 1.00 87.62 85 SER A CA 1
ATOM 691 C C . SER A 1 85 ? 3.862 -2.531 -10.723 1.00 87.62 85 SER A C 1
ATOM 693 O O . SER A 1 85 ? 2.717 -2.881 -10.446 1.00 87.62 85 SER A O 1
ATOM 695 N N . GLY A 1 86 ? 4.846 -2.529 -9.826 1.00 80.75 86 GLY A N 1
ATOM 696 C CA . GLY A 1 86 ? 4.660 -2.922 -8.435 1.00 80.75 86 GLY A CA 1
ATOM 697 C C . GLY A 1 86 ? 4.752 -4.428 -8.187 1.00 80.75 86 GLY A C 1
ATOM 698 O O . GLY A 1 86 ? 5.132 -5.210 -9.053 1.00 80.75 86 GLY A O 1
ATOM 699 N N . VAL A 1 87 ? 4.474 -4.819 -6.944 1.00 77.12 87 VAL A N 1
ATOM 700 C CA . VAL A 1 87 ? 4.591 -6.199 -6.442 1.00 77.12 87 VAL A CA 1
ATOM 701 C C . VAL A 1 87 ? 3.459 -6.448 -5.454 1.00 77.12 87 VAL A C 1
ATOM 703 O O . VAL A 1 87 ? 3.230 -5.614 -4.576 1.00 77.12 87 VAL A O 1
ATOM 706 N N . MET A 1 88 ? 2.776 -7.589 -5.582 1.00 77.25 88 MET A N 1
ATOM 707 C CA . MET A 1 88 ? 1.725 -8.005 -4.650 1.00 77.25 88 MET A CA 1
ATOM 708 C C . MET A 1 88 ? 2.314 -8.243 -3.251 1.00 77.25 88 MET A C 1
ATOM 710 O O . MET A 1 88 ? 3.271 -9.010 -3.120 1.00 77.25 88 MET A O 1
ATOM 714 N N . PRO A 1 89 ? 1.778 -7.613 -2.191 1.00 76.69 89 PRO A N 1
ATOM 715 C CA . PRO A 1 89 ? 2.263 -7.852 -0.842 1.00 76.69 89 PRO A CA 1
ATOM 716 C C . PRO A 1 89 ? 1.844 -9.247 -0.366 1.00 76.69 89 PRO A C 1
ATOM 718 O O . PRO A 1 89 ? 0.664 -9.599 -0.394 1.00 76.69 89 PRO A O 1
ATOM 721 N N . HIS A 1 90 ? 2.809 -10.022 0.125 1.00 73.81 90 HIS A N 1
ATOM 722 C CA . HIS A 1 90 ? 2.575 -11.306 0.783 1.00 73.81 90 HIS A CA 1
ATOM 723 C C . HIS A 1 90 ? 2.800 -11.181 2.292 1.00 73.81 90 HIS A C 1
ATOM 725 O O . HIS A 1 90 ? 3.745 -10.513 2.710 1.00 73.81 90 HIS A O 1
ATOM 731 N N . ALA A 1 91 ? 1.922 -11.824 3.075 1.00 66.06 91 ALA A N 1
ATOM 732 C CA . ALA A 1 91 ? 2.019 -12.069 4.520 1.00 66.06 91 ALA A CA 1
ATOM 733 C C . ALA A 1 91 ? 2.887 -11.052 5.293 1.00 66.06 91 ALA A C 1
ATOM 735 O O . ALA A 1 91 ? 3.990 -11.344 5.755 1.00 66.06 91 ALA A O 1
ATOM 736 N N . ALA A 1 92 ? 2.390 -9.821 5.405 1.00 75.81 92 ALA A N 1
ATOM 737 C CA . ALA A 1 92 ? 3.122 -8.729 6.034 1.00 75.81 92 ALA A CA 1
ATOM 738 C C . ALA A 1 92 ? 3.444 -9.028 7.509 1.00 75.81 92 ALA A C 1
ATOM 740 O O . ALA A 1 92 ? 2.564 -9.477 8.241 1.00 75.81 92 ALA A O 1
ATOM 741 N N . TYR A 1 93 ? 4.656 -8.720 7.983 1.00 86.44 93 TYR A N 1
ATOM 742 C CA . TYR A 1 93 ? 4.915 -8.665 9.428 1.00 86.44 93 TYR A CA 1
ATOM 743 C C . TYR A 1 93 ? 4.439 -7.318 9.961 1.00 86.44 93 TYR A C 1
ATOM 745 O O . TYR A 1 93 ? 4.885 -6.270 9.488 1.00 86.44 93 TYR A O 1
ATOM 753 N N . VAL A 1 94 ? 3.518 -7.337 10.922 1.00 88.69 94 VAL A N 1
ATOM 754 C CA . VAL A 1 94 ? 2.757 -6.144 11.303 1.00 88.69 94 VAL A CA 1
ATOM 755 C C . VAL A 1 94 ? 2.687 -5.924 12.808 1.00 88.69 94 VAL A C 1
ATOM 757 O O . VAL A 1 94 ? 2.856 -6.843 13.606 1.00 88.69 94 VAL A O 1
ATOM 760 N N . SER A 1 95 ? 2.429 -4.681 13.207 1.00 89.88 95 SER A N 1
ATOM 761 C CA . SER A 1 95 ? 2.186 -4.320 14.603 1.00 89.88 95 SER A CA 1
ATOM 762 C C . SER A 1 95 ? 1.121 -3.235 14.688 1.00 89.88 95 SER A C 1
ATOM 764 O O . SER A 1 95 ? 1.241 -2.193 14.049 1.00 89.88 95 SER A O 1
ATOM 766 N N . LEU A 1 96 ? 0.086 -3.433 15.506 1.00 89.06 96 LEU A N 1
ATOM 767 C CA . LEU A 1 96 ? -0.863 -2.363 15.806 1.00 89.06 96 LEU A CA 1
ATOM 768 C C . LEU A 1 96 ? -0.141 -1.271 16.609 1.00 89.06 96 LEU A C 1
ATOM 770 O O . LEU A 1 96 ? 0.299 -1.511 17.731 1.00 89.06 96 LEU A O 1
ATOM 774 N N . ARG A 1 97 ? -0.040 -0.061 16.048 1.00 87.44 97 ARG A N 1
ATOM 775 C CA . ARG A 1 97 ? 0.441 1.127 16.776 1.00 87.44 97 ARG A CA 1
ATOM 776 C C . ARG A 1 97 ? -0.635 1.670 17.720 1.00 87.44 97 ARG A C 1
ATOM 778 O O . ARG A 1 97 ? -0.320 2.287 18.733 1.00 87.44 97 ARG A O 1
ATOM 785 N N . GLY A 1 98 ? -1.901 1.438 17.378 1.00 87.06 98 GLY A N 1
ATOM 786 C CA . GLY A 1 98 ? -3.077 1.877 18.123 1.00 87.06 98 GLY A CA 1
ATOM 787 C C . GLY A 1 98 ? -3.830 2.996 17.408 1.00 87.06 98 GLY A C 1
ATOM 788 O O . GLY A 1 98 ? -3.639 3.241 16.214 1.00 87.06 98 GLY A O 1
ATOM 789 N N . CYS A 1 99 ? -4.705 3.670 18.152 1.00 88.81 99 CYS A N 1
ATOM 790 C CA . CYS A 1 99 ? -5.598 4.706 17.640 1.00 88.81 99 CYS A CA 1
ATOM 791 C C . CYS A 1 99 ? -5.296 6.075 18.259 1.00 88.81 99 CYS A C 1
ATOM 793 O O . CYS A 1 99 ? -4.668 6.169 19.310 1.00 88.81 99 CYS A O 1
ATOM 795 N N . ARG A 1 100 ? -5.775 7.158 17.633 1.00 86.94 100 ARG A N 1
ATOM 796 C CA . ARG A 1 100 ? -5.585 8.543 18.117 1.00 86.94 100 ARG A CA 1
ATOM 797 C C . ARG A 1 100 ? -6.274 8.851 19.455 1.00 86.94 100 ARG A C 1
ATOM 799 O O . ARG A 1 100 ? -6.064 9.927 20.004 1.00 86.94 100 ARG A O 1
ATOM 806 N N . VAL A 1 101 ? -7.093 7.934 19.970 1.00 82.31 101 VAL A N 1
ATOM 807 C CA . VAL A 1 101 ? -7.781 8.044 21.264 1.00 82.31 101 VAL A CA 1
ATOM 808 C C . VAL A 1 101 ? -7.169 7.072 22.270 1.00 82.31 101 VAL A C 1
ATOM 810 O O . VAL A 1 101 ? -6.849 5.938 21.927 1.00 82.31 101 VAL A O 1
ATOM 813 N N . SER A 1 102 ? -7.050 7.500 23.527 1.00 79.94 102 SER A N 1
ATOM 814 C CA . SER A 1 102 ? -6.510 6.683 24.627 1.00 79.94 102 SER A CA 1
ATOM 815 C C . SER A 1 102 ? -7.458 5.579 25.110 1.00 79.94 102 SER A C 1
ATOM 817 O O . SER A 1 102 ? -7.029 4.640 25.775 1.00 79.94 102 SER A O 1
ATOM 819 N N . SER A 1 103 ? -8.749 5.691 24.799 1.00 86.25 103 SER A N 1
ATOM 820 C CA . SER A 1 103 ? -9.785 4.713 25.119 1.00 86.25 103 SER A CA 1
ATOM 821 C C . SER A 1 103 ? -10.836 4.735 24.015 1.00 86.25 103 SER A C 1
ATOM 823 O O . SER A 1 103 ? -11.262 5.806 23.575 1.00 86.25 103 SER A O 1
ATOM 825 N N . ILE A 1 104 ? -11.234 3.554 23.546 1.00 89.69 104 ILE A N 1
ATOM 826 C CA . ILE A 1 104 ? -12.237 3.405 22.496 1.00 89.69 104 ILE A CA 1
ATOM 827 C C . ILE A 1 104 ? -13.577 3.178 23.172 1.00 89.69 104 ILE A C 1
ATOM 829 O O . ILE A 1 104 ? -13.834 2.129 23.757 1.00 89.69 104 ILE A O 1
ATOM 833 N N . THR A 1 105 ? -14.426 4.193 23.118 1.00 91.31 105 THR A N 1
ATOM 834 C CA . THR A 1 105 ? -15.810 4.106 23.567 1.00 91.31 105 THR A CA 1
ATOM 835 C C . THR A 1 105 ? -16.703 3.562 22.458 1.00 91.31 105 THR A C 1
ATOM 837 O O . THR A 1 105 ? -16.444 3.732 21.269 1.00 91.31 105 THR A O 1
ATOM 840 N N . SER A 1 106 ? -17.777 2.899 22.855 1.00 90.50 106 SER A N 1
ATOM 841 C CA . SER A 1 106 ? -18.782 2.361 21.952 1.00 90.50 106 SER A CA 1
ATOM 842 C C . SER A 1 106 ? -19.429 3.458 21.095 1.00 90.50 106 SER A C 1
ATOM 844 O O . SER A 1 106 ? -19.747 4.541 21.598 1.00 90.50 106 SER A O 1
ATOM 846 N N . GLY A 1 107 ? -19.600 3.182 19.797 1.00 89.12 107 GLY A N 1
ATOM 847 C CA . GLY A 1 107 ? -20.072 4.151 18.802 1.00 89.12 107 GLY A CA 1
ATOM 848 C C . GLY A 1 107 ? -19.063 5.249 18.438 1.00 89.12 107 GLY A C 1
ATOM 849 O O . GLY A 1 107 ? -19.413 6.162 17.694 1.00 89.12 107 GLY A O 1
ATOM 850 N N . ASN A 1 108 ? -17.833 5.216 18.966 1.00 91.06 108 ASN A N 1
ATOM 851 C CA . ASN A 1 108 ? -16.806 6.205 18.645 1.00 91.06 108 ASN A CA 1
ATOM 852 C C . ASN A 1 108 ? -16.133 5.909 17.295 1.00 91.06 108 ASN A C 1
ATOM 854 O O . ASN A 1 108 ? -15.895 4.756 16.941 1.00 91.06 108 ASN A O 1
ATOM 858 N N . ARG A 1 109 ? -15.761 6.973 16.582 1.00 94.62 109 ARG A N 1
ATOM 859 C CA . ARG A 1 109 ? -15.051 6.951 15.301 1.00 94.62 109 ARG A CA 1
ATOM 860 C C . ARG A 1 109 ? -13.638 7.486 15.521 1.00 94.62 109 ARG A C 1
ATOM 862 O O . ARG A 1 109 ? -13.475 8.629 15.937 1.00 94.62 109 ARG A O 1
ATOM 869 N N . THR A 1 110 ? -12.609 6.687 15.250 1.00 93.25 110 THR A N 1
ATOM 870 C CA . THR A 1 110 ? -11.215 7.070 15.533 1.00 93.25 110 THR A CA 1
ATOM 871 C C . THR A 1 110 ? -10.238 6.594 14.462 1.00 93.25 110 THR A C 1
ATOM 873 O O . THR A 1 110 ? -10.428 5.542 13.863 1.00 93.25 110 THR A O 1
ATOM 876 N N . GLN A 1 111 ? -9.182 7.372 14.207 1.00 94.94 111 GLN A N 1
ATOM 877 C CA . GLN A 1 111 ? -8.120 6.982 13.277 1.00 94.94 111 GLN A CA 1
ATOM 878 C C . GLN A 1 111 ? -7.134 6.041 13.974 1.00 94.94 111 GLN A C 1
ATOM 880 O O . GLN A 1 111 ? -6.599 6.386 15.032 1.00 94.94 111 GLN A O 1
ATOM 885 N N . CYS A 1 112 ? -6.847 4.904 13.352 1.00 92.56 112 CYS A N 1
ATOM 886 C CA . CYS A 1 112 ? -5.923 3.882 13.821 1.00 92.56 112 CYS A CA 1
ATOM 887 C C . CYS A 1 112 ? -4.832 3.595 12.784 1.00 92.56 112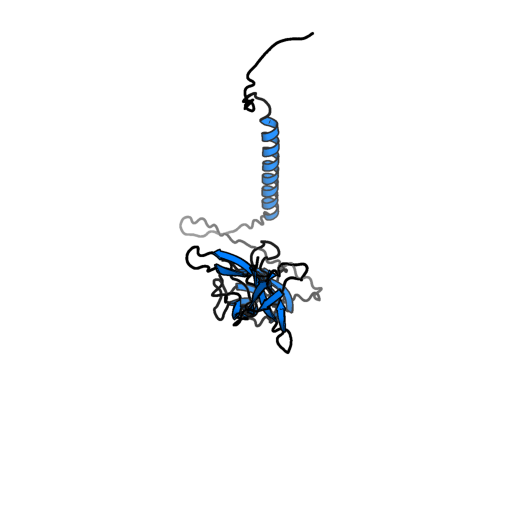 CYS A C 1
ATOM 889 O O . CYS A 1 112 ? -4.983 3.889 11.595 1.00 92.56 112 CYS A O 1
ATOM 891 N N . PHE A 1 113 ? -3.714 3.042 13.258 1.00 92.25 113 PHE A N 1
ATOM 892 C CA . PHE A 1 113 ? -2.535 2.758 12.444 1.00 92.25 113 PHE A CA 1
ATOM 893 C C . PHE A 1 113 ? -1.983 1.361 12.741 1.00 92.25 113 PHE A C 1
ATOM 895 O O . PHE A 1 113 ? -1.770 1.003 13.904 1.00 92.25 113 PHE A O 1
ATOM 902 N N . ILE A 1 114 ? -1.713 0.597 11.685 1.00 91.31 114 ILE A N 1
ATOM 903 C CA . ILE A 1 114 ? -0.933 -0.642 11.727 1.00 91.31 114 ILE A CA 1
ATOM 904 C C . ILE A 1 114 ? 0.393 -0.381 11.019 1.00 91.31 114 ILE A C 1
ATOM 906 O O . ILE A 1 114 ? 0.419 0.075 9.876 1.00 91.31 114 ILE A O 1
ATOM 910 N N . ASP A 1 115 ? 1.488 -0.688 11.699 1.00 89.31 115 ASP A N 1
ATOM 911 C CA . ASP A 1 115 ? 2.838 -0.540 11.180 1.00 89.31 115 ASP A CA 1
ATOM 912 C C . ASP A 1 115 ? 3.191 -1.765 10.337 1.00 89.31 115 ASP A C 1
ATOM 914 O O . ASP A 1 115 ? 3.003 -2.904 10.774 1.00 89.31 115 ASP A O 1
ATOM 918 N N . LEU A 1 116 ? 3.683 -1.521 9.120 1.00 86.62 116 LEU A N 1
ATOM 919 C CA . LEU A 1 116 ? 4.141 -2.558 8.204 1.00 86.62 116 LEU A CA 1
ATOM 920 C C . LEU A 1 116 ? 5.666 -2.649 8.285 1.00 86.62 116 LEU A C 1
ATOM 922 O O . LEU A 1 116 ? 6.389 -1.735 7.878 1.00 86.62 116 LEU A O 1
ATOM 926 N N . HIS A 1 117 ? 6.165 -3.757 8.820 1.00 82.06 117 HIS A N 1
ATOM 927 C CA . HIS A 1 117 ? 7.596 -4.021 8.909 1.00 82.06 117 HIS A CA 1
ATOM 928 C C . HIS A 1 117 ? 8.108 -4.683 7.617 1.00 82.06 117 HIS A C 1
ATOM 930 O O . HIS A 1 117 ? 7.335 -5.123 6.768 1.00 82.06 117 HIS A O 1
ATOM 936 N N . ASN A 1 118 ? 9.433 -4.748 7.462 1.00 70.94 118 ASN A N 1
ATOM 937 C CA . ASN A 1 118 ? 10.125 -5.416 6.349 1.00 70.94 118 ASN A CA 1
ATOM 938 C C . ASN A 1 118 ? 9.797 -4.882 4.937 1.00 70.94 118 ASN A C 1
ATOM 940 O O . ASN A 1 118 ? 9.952 -5.600 3.955 1.00 70.94 118 ASN A O 1
ATOM 944 N N . GLY A 1 119 ? 9.383 -3.615 4.815 1.00 58.34 119 GLY A N 1
ATOM 945 C CA . GLY A 1 119 ? 9.239 -2.958 3.509 1.00 58.34 119 GLY A CA 1
ATOM 946 C C . GLY A 1 119 ? 8.099 -3.503 2.645 1.00 58.34 119 GLY A C 1
ATOM 947 O O . GLY A 1 119 ? 8.159 -3.399 1.420 1.00 58.34 119 GLY A O 1
ATOM 948 N N . VAL A 1 120 ? 7.064 -4.073 3.271 1.00 63.12 120 VAL A N 1
ATOM 949 C CA . VAL A 1 120 ? 5.831 -4.467 2.579 1.00 63.12 120 VAL A CA 1
ATOM 950 C C . VAL A 1 120 ? 5.254 -3.245 1.877 1.00 63.12 120 VAL A C 1
ATOM 952 O O . VAL A 1 120 ? 5.009 -2.208 2.494 1.00 63.12 120 VAL A O 1
ATOM 955 N N . THR A 1 121 ? 5.074 -3.378 0.570 1.00 63.91 121 THR A N 1
ATOM 956 C CA . THR A 1 121 ? 4.734 -2.284 -0.335 1.00 63.91 121 THR A CA 1
ATOM 957 C C . THR A 1 121 ? 3.299 -2.419 -0.838 1.00 63.91 121 THR A C 1
ATOM 959 O O . THR A 1 121 ? 2.724 -3.505 -0.851 1.00 63.91 121 THR A O 1
ATOM 962 N N . GLY A 1 122 ? 2.651 -1.278 -1.055 1.00 67.31 122 GLY A N 1
ATOM 963 C CA . GLY A 1 122 ? 1.405 -1.036 -0.327 1.00 67.31 122 GLY A CA 1
ATOM 964 C C . GLY A 1 122 ? 0.228 -0.596 -1.173 1.00 67.31 122 GLY A C 1
ATOM 965 O O . GLY A 1 122 ? -0.358 0.448 -0.909 1.00 67.31 122 GLY A O 1
ATOM 966 N N . ASP A 1 123 ? -0.160 -1.414 -2.143 1.00 79.94 123 ASP A N 1
ATOM 967 C CA . ASP A 1 123 ? -1.455 -1.240 -2.792 1.00 79.94 123 ASP A CA 1
ATOM 968 C C . ASP A 1 123 ? -2.584 -1.608 -1.826 1.00 79.94 123 ASP A C 1
ATOM 970 O O . ASP A 1 123 ? -2.803 -2.781 -1.512 1.00 79.94 123 ASP A O 1
ATOM 974 N N . VAL A 1 124 ? -3.302 -0.589 -1.347 1.00 83.12 124 VAL A N 1
ATOM 975 C CA . VAL A 1 124 ? -4.312 -0.737 -0.293 1.00 83.12 124 VAL A CA 1
ATOM 976 C C . VAL A 1 124 ? -5.452 -1.695 -0.661 1.00 83.12 124 VAL A C 1
ATOM 978 O O . VAL A 1 124 ? -6.064 -2.271 0.233 1.00 83.12 124 VAL A O 1
ATOM 981 N N . ARG A 1 125 ? -5.687 -1.954 -1.957 1.00 85.25 125 ARG A N 1
ATOM 982 C CA . ARG A 1 125 ? -6.712 -2.899 -2.443 1.00 85.25 125 ARG A CA 1
ATOM 983 C C . ARG A 1 125 ? -6.481 -4.339 -1.973 1.00 85.25 125 ARG A C 1
ATOM 985 O O . ARG A 1 125 ? -7.416 -5.132 -1.955 1.00 85.25 125 ARG A O 1
ATOM 992 N N . TYR A 1 126 ? -5.254 -4.673 -1.571 1.00 86.75 126 TYR A N 1
ATOM 993 C CA . TYR A 1 126 ? -4.891 -5.990 -1.045 1.00 86.75 126 TYR A CA 1
ATOM 994 C C . TYR A 1 126 ? -4.966 -6.088 0.485 1.00 86.75 126 TYR A C 1
ATOM 996 O O . TYR A 1 126 ? -4.681 -7.160 1.017 1.00 86.75 126 TYR A O 1
ATOM 1004 N N . PHE A 1 127 ? -5.333 -5.010 1.190 1.00 88.44 127 PHE A N 1
ATOM 1005 C CA . PHE A 1 127 ? -5.396 -4.942 2.651 1.00 88.44 127 PHE A CA 1
ATOM 1006 C C . PHE A 1 127 ? -6.854 -4.918 3.117 1.00 88.44 127 PHE A C 1
ATOM 1008 O O . PHE A 1 127 ? -7.520 -3.888 3.062 1.00 88.44 127 PHE A O 1
ATOM 1015 N N . ASN A 1 128 ? -7.330 -6.049 3.633 1.00 91.69 128 ASN A N 1
ATOM 1016 C CA . ASN A 1 128 ? -8.665 -6.181 4.209 1.00 91.69 128 ASN A CA 1
ATOM 1017 C C . ASN A 1 128 ? -8.580 -6.277 5.734 1.00 91.69 128 ASN A C 1
ATOM 1019 O O . ASN A 1 128 ? -7.720 -6.971 6.276 1.00 91.69 128 ASN A O 1
ATOM 1023 N N . LEU A 1 129 ? -9.488 -5.592 6.428 1.00 93.88 129 LEU A N 1
ATOM 1024 C CA . LEU A 1 129 ? -9.621 -5.639 7.883 1.00 93.88 129 LEU A CA 1
ATOM 1025 C C . LEU A 1 129 ? -10.920 -6.352 8.260 1.00 93.88 129 LEU A C 1
ATOM 1027 O O . LEU A 1 129 ? -11.967 -6.087 7.674 1.00 93.88 129 LEU A O 1
ATOM 1031 N N . SER A 1 130 ? -10.858 -7.229 9.259 1.00 94.88 130 SER A N 1
ATOM 1032 C CA . SER A 1 130 ? -12.034 -7.826 9.896 1.00 94.88 130 SER A CA 1
ATOM 1033 C C . SER A 1 130 ? -11.993 -7.625 11.411 1.00 94.88 130 SER A C 1
ATOM 1035 O O . SER A 1 130 ? -10.926 -7.458 12.000 1.00 94.88 130 SER A O 1
ATOM 1037 N N . SER A 1 131 ? -13.168 -7.606 12.038 1.00 95.56 131 SER A N 1
ATOM 1038 C CA . SER A 1 131 ? -13.368 -7.390 13.475 1.00 95.56 131 SER A CA 1
ATOM 1039 C C . SER A 1 131 ? -14.290 -8.476 14.015 1.00 95.56 131 SER A C 1
ATOM 1041 O O . SER A 1 131 ? -15.312 -8.789 13.402 1.00 95.56 131 SER A O 1
ATOM 1043 N N . THR A 1 132 ? -13.953 -9.031 15.177 1.00 95.62 132 THR A N 1
ATOM 1044 C CA . THR A 1 132 ? -14.798 -10.011 15.878 1.00 95.62 132 THR A CA 1
ATOM 1045 C C . THR A 1 132 ? -16.093 -9.422 16.430 1.00 95.62 132 THR A C 1
ATOM 1047 O O . THR A 1 132 ? -17.077 -10.145 16.553 1.00 95.62 132 THR A O 1
ATOM 1050 N N . LEU A 1 133 ? -16.118 -8.123 16.750 1.00 93.25 133 LEU A N 1
ATOM 1051 C CA . LEU A 1 133 ? -17.314 -7.430 17.240 1.00 93.25 133 LEU A CA 1
ATOM 1052 C C . LEU A 1 133 ? -18.114 -6.727 16.127 1.00 93.25 133 LEU A C 1
ATOM 1054 O O . LEU A 1 133 ? -19.060 -5.999 16.428 1.00 93.25 133 LEU A O 1
ATOM 1058 N N . GLY A 1 134 ? -17.746 -6.918 14.856 1.00 92.94 134 GLY A N 1
ATOM 1059 C CA . GLY A 1 134 ? -18.424 -6.286 13.721 1.00 92.94 134 GLY A CA 1
ATOM 1060 C C . GLY A 1 134 ? -18.178 -4.777 13.612 1.00 92.94 134 GLY A C 1
ATOM 1061 O O . GLY A 1 134 ? -19.058 -4.041 13.169 1.00 92.94 134 GLY A O 1
ATOM 1062 N N . ALA A 1 135 ? -17.004 -4.299 14.033 1.00 93.62 135 ALA A N 1
ATOM 1063 C CA . ALA A 1 135 ? -16.587 -2.919 13.804 1.00 93.62 135 ALA A CA 1
ATOM 1064 C C . ALA A 1 135 ? -16.464 -2.611 12.303 1.00 93.62 135 ALA A C 1
ATOM 1066 O O . ALA A 1 135 ? -16.043 -3.462 11.515 1.00 93.62 135 ALA A O 1
ATOM 1067 N N . VAL A 1 136 ? -16.789 -1.375 11.917 1.00 96.06 136 VAL A N 1
ATOM 1068 C CA . VAL A 1 136 ? -16.691 -0.920 10.522 1.00 96.06 136 VAL A CA 1
ATOM 1069 C C . VAL A 1 136 ? -15.358 -0.206 10.302 1.00 96.06 136 VAL A C 1
ATOM 1071 O O . VAL A 1 136 ? -14.911 0.587 11.136 1.00 96.06 136 VAL A O 1
ATOM 1074 N N . PHE A 1 137 ? -14.732 -0.493 9.162 1.00 95.88 137 PHE A N 1
ATOM 1075 C CA . PHE A 1 137 ? -13.459 0.080 8.738 1.00 95.88 137 PHE A CA 1
ATOM 1076 C C . PHE A 1 137 ? -13.681 1.004 7.541 1.00 95.88 137 PHE A C 1
ATOM 1078 O O . PHE A 1 137 ? -14.157 0.564 6.498 1.00 95.88 137 PHE A O 1
ATOM 1085 N N . GLU A 1 138 ? -13.315 2.276 7.675 1.00 94.62 138 GLU A N 1
ATOM 1086 C CA . GLU A 1 138 ? -13.432 3.268 6.600 1.00 94.62 138 GLU A CA 1
ATOM 1087 C C . GLU A 1 138 ? -12.066 3.873 6.254 1.00 94.62 138 GLU A C 1
ATOM 1089 O O . GLU A 1 138 ? -11.147 3.880 7.076 1.00 94.62 138 GLU A O 1
ATOM 1094 N N . ASN A 1 139 ? -11.939 4.437 5.048 1.00 92.06 139 ASN A N 1
ATOM 1095 C CA . ASN A 1 139 ? -10.763 5.191 4.595 1.00 92.06 139 ASN A CA 1
ATOM 1096 C C . ASN A 1 139 ? -9.426 4.469 4.859 1.00 92.06 139 ASN A C 1
ATOM 1098 O O . ASN A 1 139 ? -8.456 5.079 5.323 1.00 92.06 139 ASN A O 1
ATOM 1102 N N . ILE A 1 140 ? -9.388 3.160 4.583 1.00 91.88 140 ILE A N 1
ATOM 1103 C CA . ILE A 1 140 ? -8.151 2.378 4.621 1.00 91.88 140 ILE A CA 1
ATOM 1104 C C . ILE A 1 140 ? -7.211 2.966 3.562 1.00 91.88 140 ILE A C 1
ATOM 1106 O O . ILE A 1 140 ? -7.571 3.106 2.396 1.00 91.88 140 ILE A O 1
ATOM 1110 N N . THR A 1 141 ? -6.015 3.359 3.985 1.00 90.06 141 THR A N 1
ATOM 1111 C CA . THR A 1 141 ? -5.012 4.053 3.171 1.00 90.06 141 THR A CA 1
ATOM 1112 C C . THR A 1 141 ? -3.622 3.544 3.527 1.00 90.06 141 THR A C 1
ATOM 1114 O O . THR A 1 141 ? -3.288 3.397 4.703 1.00 90.06 141 THR A O 1
ATOM 1117 N N . TYR A 1 142 ? -2.784 3.287 2.526 1.00 87.44 142 TYR A N 1
ATOM 1118 C CA . TYR A 1 142 ? -1.367 3.009 2.746 1.00 87.44 142 TYR A CA 1
ATOM 1119 C C . TYR A 1 142 ? -0.563 4.311 2.712 1.00 87.44 142 TYR A C 1
ATOM 1121 O O . TYR A 1 142 ? -0.707 5.128 1.803 1.00 87.44 142 TYR A O 1
ATOM 1129 N N . LEU A 1 143 ? 0.300 4.498 3.708 1.00 86.69 143 LEU A N 1
ATOM 1130 C CA . LEU A 1 143 ? 1.212 5.630 3.812 1.00 86.69 143 LEU A CA 1
ATOM 1131 C C . LEU A 1 143 ? 2.653 5.091 3.781 1.00 86.69 143 LEU A C 1
ATOM 1133 O O . LEU A 1 143 ? 3.088 4.506 4.776 1.00 86.69 143 LEU A O 1
ATOM 1137 N N . PRO A 1 144 ? 3.434 5.308 2.702 1.00 81.00 144 PRO A N 1
ATOM 1138 C CA . PRO A 1 144 ? 4.800 4.779 2.590 1.00 81.00 144 PRO A CA 1
ATOM 1139 C C . PRO A 1 144 ? 5.771 5.389 3.612 1.00 81.00 144 PRO A C 1
ATOM 1141 O O . PRO A 1 144 ? 6.811 4.806 3.908 1.00 81.00 144 PRO A O 1
ATOM 1144 N N . LYS A 1 145 ? 5.435 6.564 4.159 1.00 83.00 145 LYS A N 1
ATOM 1145 C CA . LYS A 1 145 ? 6.121 7.201 5.287 1.00 83.00 145 LYS A CA 1
ATOM 1146 C C . LYS A 1 145 ? 5.068 7.650 6.295 1.00 83.00 145 LYS A C 1
ATOM 1148 O O . LYS A 1 145 ? 4.379 8.644 6.084 1.00 83.00 145 LYS A O 1
ATOM 1153 N N . GLY A 1 146 ? 4.926 6.898 7.379 1.00 77.06 146 GLY A N 1
ATOM 1154 C CA . GLY A 1 146 ? 3.983 7.182 8.452 1.00 77.06 146 GLY A CA 1
ATOM 1155 C C . GLY A 1 146 ? 4.336 8.463 9.222 1.00 77.06 146 GLY A C 1
ATOM 1156 O O . GLY A 1 146 ? 5.510 8.828 9.314 1.00 77.06 146 GLY A O 1
ATOM 1157 N N . PRO A 1 147 ? 3.341 9.126 9.838 1.00 73.62 147 PRO A N 1
ATOM 1158 C CA . PRO A 1 147 ? 3.468 10.505 10.325 1.00 73.62 147 PRO A CA 1
ATOM 1159 C C . PRO A 1 147 ? 4.404 10.704 11.528 1.00 73.62 147 PRO A C 1
ATOM 1161 O O . PRO A 1 147 ? 4.753 11.839 11.829 1.00 73.62 147 PRO A O 1
ATOM 1164 N N . ILE A 1 148 ? 4.785 9.631 12.231 1.00 74.06 148 ILE A N 1
ATOM 1165 C CA . ILE A 1 148 ? 5.608 9.692 13.452 1.00 74.06 148 ILE A CA 1
ATOM 1166 C C . ILE A 1 148 ? 6.989 9.085 13.177 1.00 74.06 148 ILE A C 1
ATOM 1168 O O . ILE A 1 148 ? 7.984 9.797 13.105 1.00 74.06 148 ILE A O 1
ATOM 1172 N N . TYR A 1 149 ? 7.048 7.770 12.955 1.00 74.50 149 TYR A N 1
ATOM 1173 C CA . TYR A 1 149 ? 8.312 7.031 12.835 1.00 74.50 149 TYR A CA 1
ATOM 1174 C C . TYR A 1 149 ? 8.864 6.925 11.405 1.00 74.50 149 TYR A C 1
ATOM 1176 O O . TYR A 1 149 ? 9.848 6.226 11.187 1.00 74.50 149 TYR A O 1
ATOM 1184 N N . LYS A 1 150 ? 8.235 7.581 10.414 1.00 81.75 150 LYS A N 1
ATOM 1185 C CA . LYS A 1 150 ? 8.580 7.510 8.975 1.00 81.75 150 LYS A CA 1
ATOM 1186 C C . LYS A 1 150 ? 8.581 6.089 8.368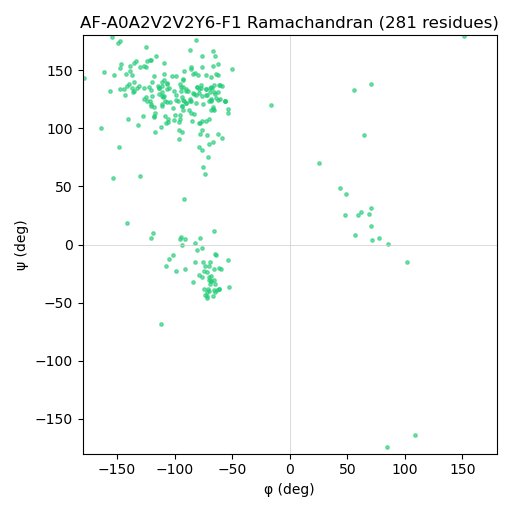 1.00 81.75 150 LYS A C 1
ATOM 1188 O O . LYS A 1 150 ? 8.941 5.937 7.205 1.00 81.75 150 LYS A O 1
ATOM 1193 N N . THR A 1 151 ? 8.129 5.078 9.112 1.00 81.25 151 THR A N 1
ATOM 1194 C CA . THR A 1 151 ? 7.904 3.694 8.665 1.00 81.25 151 THR A CA 1
ATOM 1195 C C . THR A 1 151 ? 6.629 3.572 7.826 1.00 81.25 151 THR A C 1
ATOM 1197 O O . THR A 1 151 ? 5.707 4.362 8.048 1.00 81.25 151 THR A O 1
ATOM 1200 N N . PRO A 1 152 ? 6.518 2.605 6.898 1.00 85.69 152 PRO A N 1
ATOM 1201 C CA . PRO A 1 152 ? 5.272 2.358 6.177 1.00 85.69 152 PRO A CA 1
ATOM 1202 C C . PRO A 1 152 ? 4.141 1.949 7.132 1.00 85.69 152 PRO A C 1
ATOM 1204 O O . PRO A 1 152 ? 4.354 1.154 8.050 1.00 85.69 152 PRO A O 1
ATOM 1207 N N . VAL A 1 153 ? 2.938 2.493 6.935 1.00 88.81 153 VAL A N 1
ATOM 1208 C CA . VAL A 1 153 ? 1.762 2.178 7.767 1.00 88.81 153 VAL A CA 1
ATOM 1209 C C . VAL A 1 153 ? 0.492 2.032 6.936 1.00 88.81 153 VAL A C 1
ATOM 1211 O O . VAL A 1 153 ? 0.308 2.738 5.945 1.00 88.81 153 VAL A O 1
ATOM 1214 N N . VAL A 1 154 ? -0.424 1.182 7.396 1.00 90.50 154 VAL A N 1
ATOM 1215 C CA . VAL A 1 154 ? -1.835 1.224 6.995 1.00 90.50 154 VAL A CA 1
ATOM 1216 C C . VAL A 1 154 ? -2.581 2.094 7.997 1.00 90.50 154 VAL A C 1
ATOM 1218 O O . VAL A 1 154 ? -2.547 1.854 9.203 1.00 90.50 154 VAL A O 1
ATOM 1221 N N . SER A 1 155 ? -3.240 3.123 7.487 1.00 92.50 155 SER A N 1
ATOM 1222 C CA . SER A 1 155 ? -4.038 4.096 8.220 1.00 92.50 155 SER A CA 1
ATOM 1223 C C . SER A 1 155 ? -5.510 3.856 7.902 1.00 92.50 155 SER A C 1
ATOM 1225 O O . SER A 1 155 ? -5.877 3.801 6.734 1.00 92.50 155 SER A O 1
ATOM 1227 N N . PHE A 1 156 ? -6.360 3.715 8.914 1.00 94.88 156 PHE A N 1
ATOM 1228 C CA . PHE A 1 156 ? -7.790 3.447 8.731 1.00 94.88 156 PHE A CA 1
ATOM 1229 C C . PHE A 1 156 ? -8.620 4.109 9.829 1.00 94.88 156 PHE A C 1
ATOM 1231 O O . PHE A 1 156 ? -8.131 4.371 10.928 1.00 94.88 156 PHE A O 1
ATOM 1238 N N . VAL A 1 157 ? -9.887 4.377 9.540 1.00 96.62 157 VAL A N 1
ATOM 1239 C CA . VAL A 1 157 ? -10.872 4.797 10.535 1.00 96.62 157 VAL A CA 1
ATOM 1240 C C . VAL A 1 157 ? -11.539 3.546 11.097 1.00 96.62 157 VAL A C 1
ATOM 1242 O O . VAL A 1 157 ? -12.141 2.778 10.353 1.00 96.62 157 VAL A O 1
ATOM 1245 N N . TYR A 1 158 ? -11.444 3.360 12.409 1.00 95.94 158 TYR A N 1
ATOM 1246 C CA . TYR A 1 158 ? -12.198 2.365 13.163 1.00 95.94 158 TYR A CA 1
ATOM 1247 C C . TYR A 1 158 ? -13.484 3.000 13.696 1.00 95.94 158 TYR A C 1
ATOM 1249 O O . TYR A 1 158 ? -13.431 4.007 14.414 1.00 95.94 158 TYR A O 1
ATOM 1257 N N . VAL A 1 159 ? -14.629 2.407 13.364 1.00 96.31 159 VAL A N 1
ATOM 1258 C CA . VAL A 1 159 ? -15.941 2.762 13.914 1.00 96.31 159 VAL A CA 1
ATOM 1259 C C . VAL A 1 159 ? -16.352 1.674 14.901 1.00 96.31 159 VAL A C 1
ATOM 1261 O O . VAL A 1 159 ? -16.671 0.549 14.515 1.00 96.31 159 VAL A O 1
ATOM 1264 N N . ALA A 1 160 ? -16.316 2.012 16.189 1.00 93.88 160 ALA A N 1
ATOM 1265 C CA . ALA A 1 160 ? -16.588 1.074 17.267 1.00 93.88 160 ALA A CA 1
ATOM 1266 C C . ALA A 1 160 ? -18.072 0.658 17.291 1.00 93.88 160 ALA A C 1
ATOM 1268 O O . ALA A 1 160 ? -18.942 1.535 17.247 1.00 93.88 160 ALA A O 1
ATOM 1269 N N . PRO A 1 161 ? -18.391 -0.639 17.447 1.00 92.81 161 PRO A N 1
ATOM 1270 C CA . PRO A 1 161 ? -19.772 -1.110 17.504 1.00 92.81 161 PRO A CA 1
ATOM 1271 C C . PRO A 1 161 ? -20.526 -0.575 18.735 1.00 92.81 161 PRO A C 1
ATOM 1273 O O . PRO A 1 161 ? -19.939 -0.101 19.720 1.00 92.81 161 PRO A O 1
ATOM 1276 N N . VAL A 1 162 ? -21.859 -0.646 18.682 1.00 92.00 162 VAL A N 1
ATOM 1277 C CA . VAL A 1 162 ? -22.741 -0.228 19.782 1.00 92.00 162 VAL A CA 1
ATOM 1278 C C . VAL A 1 162 ? -22.865 -1.364 20.806 1.00 92.00 162 VAL A C 1
ATOM 1280 O O . VAL A 1 162 ? -23.429 -2.413 20.517 1.00 92.00 162 VAL A O 1
ATOM 1283 N N . LEU A 1 163 ? -22.325 -1.157 22.009 1.00 88.81 163 LEU A N 1
ATOM 1284 C CA . LEU A 1 163 ? -22.113 -2.159 23.053 1.00 88.81 163 LEU A CA 1
ATOM 1285 C C . LEU A 1 163 ? -22.546 -1.613 24.419 1.00 88.81 163 LEU A C 1
ATOM 1287 O O . LE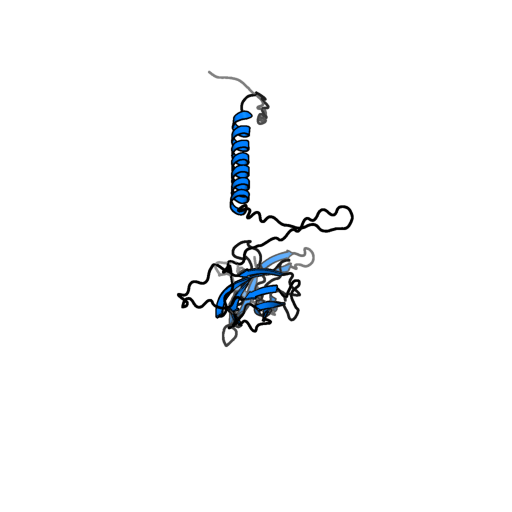U A 1 163 ? -22.276 -0.460 24.761 1.00 88.81 163 LEU A O 1
ATOM 1291 N N . LYS A 1 164 ? -23.186 -2.470 25.222 1.00 87.44 164 LYS A N 1
ATOM 1292 C CA . LYS A 1 164 ? -23.682 -2.132 26.572 1.00 87.44 164 LYS A CA 1
ATOM 1293 C C . LYS A 1 164 ? -22.665 -2.409 27.686 1.00 87.44 164 LYS A C 1
ATOM 1295 O O . LYS A 1 164 ? -22.760 -1.826 28.761 1.00 87.44 164 LYS A O 1
ATOM 1300 N N . THR A 1 165 ? -21.688 -3.273 27.431 1.00 89.19 165 THR A N 1
ATOM 1301 C CA . THR A 1 165 ? -20.642 -3.709 28.371 1.00 89.19 165 THR A CA 1
ATOM 1302 C C . 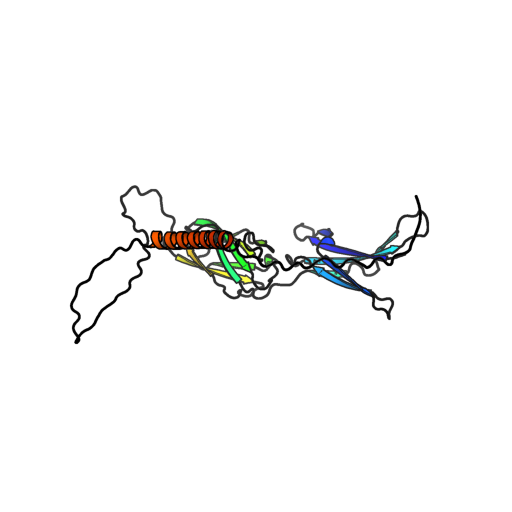THR A 1 165 ? -19.256 -3.464 27.776 1.00 89.19 165 THR A C 1
ATOM 1304 O O . THR A 1 165 ? -19.132 -3.119 26.600 1.00 89.19 165 THR A O 1
ATOM 1307 N N . ARG A 1 166 ? -18.196 -3.619 28.583 1.00 91.50 166 ARG A N 1
ATOM 1308 C CA . ARG A 1 166 ? -16.829 -3.693 28.045 1.00 91.50 166 ARG A CA 1
ATOM 1309 C C . ARG A 1 166 ? -16.695 -5.014 27.293 1.00 91.50 166 ARG A C 1
ATOM 1311 O O . ARG A 1 166 ? -17.020 -6.052 27.865 1.00 91.50 166 ARG A O 1
ATOM 1318 N N . SER A 1 167 ? -16.173 -4.957 26.076 1.00 91.69 167 SER A N 1
ATOM 1319 C CA . SER A 1 167 ? -15.883 -6.136 25.262 1.00 91.69 167 SER A CA 1
ATOM 1320 C C . SER A 1 167 ? -14.510 -6.006 24.612 1.00 91.69 167 SER A C 1
ATOM 1322 O O . SER A 1 167 ? -13.988 -4.902 24.426 1.00 91.69 167 SER A O 1
ATOM 1324 N N . GLU A 1 168 ? -13.929 -7.148 24.275 1.00 93.56 168 GLU A N 1
ATOM 1325 C CA . GLU A 1 168 ? -12.645 -7.237 23.592 1.00 93.56 168 GLU A CA 1
ATOM 1326 C C . GLU A 1 168 ? -12.890 -7.501 22.108 1.00 93.56 168 GLU A C 1
ATOM 1328 O O . GLU A 1 168 ? -13.704 -8.354 21.757 1.00 93.56 168 GLU A O 1
ATOM 1333 N N . ASP A 1 169 ? -12.222 -6.736 21.250 1.00 93.12 169 ASP A N 1
ATOM 1334 C CA . ASP A 1 169 ? -12.274 -6.878 19.801 1.00 93.12 169 ASP A CA 1
ATOM 1335 C C . ASP A 1 169 ? -10.909 -7.316 19.275 1.00 93.12 169 ASP A C 1
ATOM 1337 O O . ASP A 1 169 ? -9.870 -6.769 19.655 1.00 93.12 169 ASP A O 1
ATOM 1341 N N . PHE A 1 170 ? -10.920 -8.295 18.381 1.00 94.56 170 PHE A N 1
ATOM 1342 C CA . PHE A 1 170 ? -9.756 -8.804 17.684 1.00 94.56 170 PHE A CA 1
ATOM 1343 C C . PHE A 1 170 ? -9.825 -8.355 16.229 1.00 94.56 170 PHE A C 1
ATOM 1345 O O . PHE A 1 170 ? -10.678 -8.806 15.460 1.00 94.56 170 PHE A O 1
ATOM 1352 N N . ILE A 1 171 ? -8.920 -7.453 15.855 1.00 94.62 171 ILE A N 1
ATOM 1353 C CA . ILE A 1 171 ? -8.832 -6.923 14.496 1.00 94.62 171 ILE A CA 1
ATOM 1354 C C . ILE A 1 171 ? -7.834 -7.755 13.704 1.00 94.62 171 ILE A C 1
ATOM 1356 O O . ILE A 1 171 ? -6.644 -7.759 14.020 1.00 94.62 171 ILE A O 1
ATOM 1360 N N . THR A 1 172 ? -8.304 -8.439 12.665 1.00 94.31 172 THR A N 1
ATOM 1361 C CA . THR A 1 172 ? -7.443 -9.221 11.772 1.00 94.31 172 THR A CA 1
ATOM 1362 C C . THR A 1 172 ? -7.144 -8.417 10.516 1.00 94.31 172 THR A C 1
ATOM 1364 O O . THR A 1 172 ? -8.059 -7.930 9.856 1.00 94.31 172 THR A O 1
ATOM 1367 N N . LEU A 1 173 ? -5.864 -8.293 10.171 1.00 92.19 173 LEU A N 1
ATOM 1368 C CA . LEU A 1 173 ? -5.407 -7.771 8.891 1.00 92.19 173 LEU A CA 1
ATOM 1369 C C . LEU A 1 173 ? -5.099 -8.938 7.951 1.00 92.19 173 LEU A C 1
ATOM 1371 O O . LEU A 1 173 ? -4.264 -9.794 8.252 1.00 92.19 173 LEU A O 1
ATOM 1375 N N . ILE A 1 174 ? -5.750 -8.929 6.796 1.00 90.62 174 ILE A N 1
ATOM 1376 C CA . ILE A 1 174 ? -5.551 -9.865 5.695 1.00 90.62 174 ILE A CA 1
ATOM 1377 C C . ILE A 1 174 ? -4.848 -9.096 4.574 1.00 90.62 174 ILE A C 1
ATOM 1379 O O . ILE A 1 174 ? -5.342 -8.064 4.125 1.00 90.62 174 ILE A O 1
ATOM 1383 N N . VAL A 1 175 ? -3.695 -9.591 4.132 1.00 88.31 175 VAL A N 1
ATOM 1384 C CA . VAL A 1 175 ? -2.858 -9.001 3.082 1.00 88.31 175 VAL A CA 1
ATOM 1385 C C . VAL A 1 175 ? -2.711 -10.011 1.952 1.00 88.31 175 VAL A C 1
ATOM 1387 O O . VAL A 1 175 ? -2.227 -11.121 2.165 1.00 88.31 175 VAL A O 1
ATOM 1390 N N . GLY A 1 176 ? -3.173 -9.655 0.753 1.00 83.69 176 GLY A N 1
ATOM 1391 C CA . GLY A 1 176 ? -3.066 -10.527 -0.422 1.00 83.69 176 GLY A CA 1
ATOM 1392 C C . GLY A 1 176 ? -3.812 -11.864 -0.283 1.00 83.69 176 GLY A C 1
ATOM 1393 O O . GLY A 1 176 ? -3.392 -12.863 -0.858 1.00 83.69 176 GLY A O 1
ATOM 1394 N N . GLY A 1 177 ? -4.885 -11.897 0.515 1.00 85.75 177 GLY A N 1
ATOM 1395 C CA . GLY A 1 177 ? -5.658 -13.111 0.815 1.00 85.75 177 GLY A CA 1
ATOM 1396 C C . GLY A 1 177 ? -5.118 -13.966 1.971 1.00 85.75 177 GLY A C 1
ATOM 1397 O O . GLY A 1 177 ? -5.726 -14.980 2.295 1.00 85.75 177 GLY A O 1
ATOM 1398 N N . GLN A 1 178 ? -4.019 -13.566 2.622 1.00 88.25 178 GLN A N 1
ATOM 1399 C CA . GLN A 1 178 ? -3.433 -14.275 3.767 1.00 88.25 178 GLN A CA 1
ATOM 1400 C C . GLN A 1 178 ? -3.438 -13.405 5.028 1.00 88.25 178 GLN A C 1
ATOM 1402 O O . GLN A 1 178 ? -3.232 -12.196 4.955 1.00 88.25 178 GLN A O 1
ATOM 1407 N N . THR A 1 179 ? -3.635 -14.002 6.203 1.00 89.25 179 THR A N 1
ATOM 1408 C CA . THR A 1 179 ? -3.511 -13.285 7.483 1.00 89.25 179 THR A CA 1
ATOM 1409 C C . THR A 1 179 ? -2.083 -12.767 7.673 1.00 89.25 179 THR A C 1
ATOM 1411 O O . THR A 1 179 ? -1.118 -13.512 7.511 1.00 89.25 179 THR A O 1
ATOM 1414 N N . ALA A 1 180 ? -1.938 -11.493 8.033 1.00 89.00 180 ALA A N 1
ATOM 1415 C CA . ALA A 1 180 ? -0.643 -10.878 8.304 1.00 89.00 180 ALA A CA 1
ATOM 1416 C C . ALA A 1 180 ? 0.000 -11.448 9.587 1.00 89.00 180 ALA A C 1
ATOM 1418 O O . ALA A 1 180 ? -0.688 -11.722 10.575 1.00 89.00 180 ALA A O 1
ATOM 1419 N N . PHE A 1 181 ? 1.327 -11.599 9.615 1.00 88.19 181 PHE A N 1
ATOM 1420 C CA . PHE A 1 181 ? 2.031 -12.124 10.788 1.00 88.19 181 PHE A CA 1
ATOM 1421 C C . PHE A 1 181 ? 1.917 -11.158 11.975 1.00 88.19 181 PHE A C 1
ATOM 1423 O O . PHE A 1 181 ? 2.215 -9.971 11.850 1.00 88.19 181 PHE A O 1
ATOM 1430 N N . ARG A 1 182 ? 1.552 -11.704 13.145 1.00 89.88 182 ARG A N 1
ATOM 1431 C CA . ARG A 1 182 ? 1.136 -10.984 14.372 1.00 89.88 182 ARG A CA 1
ATOM 1432 C C . ARG A 1 182 ? -0.230 -10.292 14.307 1.00 89.88 182 ARG A C 1
ATOM 1434 O O . ARG A 1 182 ? -0.540 -9.489 15.183 1.00 89.88 182 ARG A O 1
ATOM 1441 N N . SER A 1 183 ? -1.058 -10.640 13.327 1.00 88.56 183 SER A N 1
ATOM 1442 C CA . SER A 1 183 ? -2.508 -10.472 13.420 1.00 88.56 183 SER A CA 1
ATOM 1443 C C . SER A 1 183 ? -3.147 -11.760 13.979 1.00 88.56 183 SER A C 1
ATOM 1445 O O . SER A 1 183 ? -2.592 -12.836 13.741 1.00 88.56 183 SER A O 1
ATOM 1447 N N . PRO A 1 184 ? -4.278 -11.703 14.712 1.00 93.50 184 PRO A N 1
ATOM 1448 C CA . PRO A 1 184 ? -5.083 -10.523 15.036 1.00 93.50 184 PRO A CA 1
ATOM 1449 C C . PRO A 1 184 ? -4.486 -9.626 16.132 1.00 93.50 184 PRO A C 1
ATOM 1451 O O . PRO A 1 184 ? -3.643 -10.043 16.923 1.00 93.50 184 PRO A O 1
ATOM 1454 N N . PHE A 1 185 ? -4.974 -8.388 16.203 1.00 92.50 185 PHE A N 1
ATOM 1455 C CA . PHE A 1 185 ? -4.618 -7.403 17.222 1.00 92.50 185 PHE A CA 1
ATOM 1456 C C . PHE A 1 185 ? -5.733 -7.238 18.255 1.00 92.50 185 PHE A C 1
ATOM 1458 O O . PHE A 1 185 ? -6.895 -7.089 17.888 1.00 92.50 185 PHE A O 1
ATOM 1465 N N . HIS A 1 186 ? -5.374 -7.206 19.539 1.00 91.69 186 HIS A N 1
ATOM 1466 C CA . HIS A 1 186 ? -6.317 -7.025 20.646 1.00 91.69 186 HIS A CA 1
ATOM 1467 C C . HIS A 1 186 ? -6.637 -5.552 20.904 1.00 91.69 186 HIS A C 1
ATOM 1469 O O . HIS A 1 186 ? -5.730 -4.730 21.049 1.00 91.69 186 HIS A O 1
ATOM 1475 N N . MET A 1 187 ? -7.923 -5.223 21.007 1.00 88.50 187 MET A N 1
ATOM 1476 C CA . MET A 1 187 ? -8.422 -3.889 21.333 1.00 88.50 187 MET A CA 1
ATOM 1477 C C . MET A 1 187 ? -9.579 -3.979 22.334 1.00 88.50 187 MET A C 1
ATOM 1479 O O . MET A 1 187 ? -10.375 -4.910 22.320 1.00 88.50 187 MET A O 1
ATOM 1483 N N . ASN A 1 188 ? -9.680 -3.000 23.233 1.00 91.62 188 ASN A N 1
ATOM 1484 C CA . ASN A 1 188 ? -10.747 -2.938 24.234 1.00 91.62 188 ASN A CA 1
ATOM 1485 C C . ASN A 1 188 ? -11.757 -1.852 23.865 1.00 91.62 188 ASN A C 1
ATOM 1487 O O . ASN A 1 188 ? -11.383 -0.679 23.777 1.00 91.62 188 ASN A O 1
ATOM 1491 N N . VAL A 1 189 ? -13.028 -2.231 23.722 1.00 91.81 189 VAL A N 1
ATOM 1492 C CA . VAL A 1 189 ? -14.139 -1.296 23.518 1.00 91.81 189 VAL A CA 1
ATOM 1493 C C . VAL A 1 189 ? -14.914 -1.154 24.826 1.00 91.81 189 VAL A C 1
ATOM 1495 O O . VAL A 1 189 ? -15.394 -2.127 25.407 1.00 91.81 189 VAL A O 1
ATOM 1498 N N . PHE A 1 190 ? -15.024 0.079 25.311 1.00 91.56 190 PHE A N 1
ATOM 1499 C CA . PHE A 1 190 ? -15.710 0.426 26.553 1.00 91.56 190 PHE A CA 1
ATOM 1500 C C . PHE A 1 190 ? -17.127 0.937 26.261 1.00 91.56 190 PHE A C 1
ATOM 1502 O O . PHE A 1 190 ? -17.325 1.646 25.271 1.00 91.56 190 PHE A O 1
ATOM 1509 N N . PRO A 1 191 ? -18.125 0.660 27.116 1.00 90.25 191 PRO A N 1
ATOM 1510 C CA . PRO A 1 191 ? -19.472 1.177 26.914 1.00 90.25 191 PRO A CA 1
ATOM 1511 C C . PRO A 1 191 ? -19.473 2.706 27.016 1.00 90.25 191 PRO A C 1
ATOM 1513 O O . PRO A 1 191 ? -18.702 3.302 27.779 1.00 90.25 191 PRO A O 1
ATOM 1516 N N . ARG A 1 192 ? -20.345 3.362 26.246 1.00 85.19 192 ARG A N 1
ATOM 1517 C CA . ARG A 1 192 ? -20.506 4.818 26.312 1.00 85.19 192 ARG A CA 1
ATOM 1518 C C . ARG A 1 192 ? -21.079 5.185 27.682 1.00 85.19 192 ARG A C 1
ATOM 1520 O O . ARG A 1 192 ? -22.205 4.818 27.999 1.00 85.19 192 ARG A O 1
ATOM 1527 N N . ARG A 1 193 ? -20.314 5.925 28.489 1.00 76.25 193 ARG A N 1
ATOM 1528 C CA . ARG A 1 193 ? -20.821 6.500 29.743 1.00 76.25 193 ARG A CA 1
ATOM 1529 C C . ARG A 1 193 ? -21.873 7.554 29.402 1.00 76.25 193 ARG A C 1
ATOM 1531 O O . ARG A 1 193 ? -21.551 8.534 28.732 1.00 76.25 193 ARG A O 1
ATOM 1538 N N . SER A 1 194 ? -23.108 7.353 29.850 1.00 59.66 194 SER A N 1
ATOM 1539 C CA . SER A 1 194 ? -24.118 8.408 29.860 1.00 59.66 194 SER A CA 1
ATOM 1540 C C . SER A 1 194 ? -23.706 9.467 30.884 1.00 59.66 194 SER A C 1
ATOM 1542 O O . SER A 1 194 ? -23.456 9.162 32.047 1.00 59.66 194 SER A O 1
ATOM 1544 N N . SER A 1 195 ? -23.622 10.725 30.457 1.00 54.91 195 SER A N 1
ATOM 1545 C CA . SER A 1 195 ? -23.314 11.866 31.331 1.00 54.91 195 SER A CA 1
ATOM 1546 C C . SER A 1 195 ? -24.513 12.330 32.172 1.00 54.91 195 SER A C 1
ATOM 1548 O O . SER A 1 195 ? -24.430 13.353 32.839 1.00 54.91 195 SER A O 1
ATOM 1550 N N . GLU A 1 196 ? -25.633 11.605 32.125 1.00 47.16 196 GLU A N 1
ATOM 1551 C CA . GLU A 1 196 ? -26.935 12.034 32.658 1.00 47.16 196 GLU A CA 1
ATOM 1552 C C . GLU A 1 196 ? -27.242 11.539 34.078 1.00 47.16 196 GLU A C 1
ATOM 1554 O O . GLU A 1 196 ? -28.320 11.809 34.599 1.00 47.16 196 GLU A O 1
ATOM 1559 N N . LYS A 1 197 ? -26.302 10.868 34.754 1.00 40.62 197 LYS A N 1
ATOM 1560 C CA . LYS A 1 197 ? -26.442 10.573 36.186 1.00 40.62 197 LYS A CA 1
ATOM 1561 C C . LYS A 1 197 ? -25.727 11.608 37.054 1.00 40.62 197 LYS A C 1
ATOM 1563 O O . LYS A 1 197 ? -24.572 11.434 37.431 1.00 40.62 197 LYS A O 1
ATOM 1568 N N . LYS A 1 198 ? -26.477 12.653 37.424 1.00 43.44 198 LYS A N 1
ATOM 1569 C CA . LYS A 1 198 ? -26.327 13.316 38.729 1.00 43.44 198 LYS A CA 1
ATOM 1570 C C . LYS A 1 198 ? -26.837 12.355 39.807 1.00 43.44 198 LYS A C 1
ATOM 1572 O O . LYS A 1 198 ? -28.005 12.397 40.166 1.00 43.44 198 LYS A O 1
ATOM 1577 N N . GLU A 1 199 ? -25.965 11.482 40.281 1.00 37.56 199 GLU A N 1
ATOM 1578 C CA . GLU A 1 199 ? -26.165 10.667 41.480 1.00 37.56 199 GLU A CA 1
ATOM 1579 C C . GLU A 1 199 ? -24.771 10.297 41.989 1.00 37.56 199 GLU A C 1
ATOM 1581 O O . GLU A 1 199 ? -23.914 9.904 41.189 1.00 37.56 199 GLU A O 1
ATOM 1586 N N . ASP A 1 200 ? -24.528 10.472 43.288 1.00 39.03 200 ASP A N 1
ATOM 1587 C CA . ASP A 1 200 ? -23.214 10.283 43.905 1.00 39.03 200 ASP A CA 1
ATOM 1588 C C . ASP A 1 200 ? -22.780 8.811 43.854 1.00 39.03 200 ASP A C 1
ATOM 1590 O O . ASP A 1 200 ? -23.015 8.022 44.766 1.00 39.03 200 ASP A O 1
ATOM 1594 N N . SER A 1 201 ? -22.122 8.436 42.757 1.00 34.34 201 SER A N 1
ATOM 1595 C CA . SER A 1 201 ? -21.365 7.191 42.664 1.00 34.34 201 SER A CA 1
ATOM 1596 C C . SER A 1 201 ? -19.899 7.486 42.947 1.00 34.34 201 SER A C 1
ATOM 1598 O O . SER A 1 201 ? -19.177 8.066 42.130 1.00 34.34 201 SER A O 1
ATOM 1600 N N . GLU A 1 202 ? -19.467 7.090 44.144 1.00 34.38 202 GLU A N 1
ATOM 1601 C CA . GLU A 1 202 ? -18.069 7.136 44.547 1.00 34.38 202 GLU A CA 1
ATOM 1602 C C . GLU A 1 202 ? -17.165 6.481 43.500 1.00 34.38 202 GLU A C 1
ATOM 1604 O O . GLU A 1 202 ? -17.541 5.573 42.752 1.00 34.38 202 GLU A O 1
ATOM 1609 N N . THR A 1 203 ? -15.932 6.970 43.434 1.00 36.62 203 THR A N 1
ATOM 1610 C CA . THR A 1 203 ? -15.019 6.676 42.339 1.00 36.62 203 THR A CA 1
ATOM 1611 C C . THR A 1 203 ? -14.667 5.189 42.231 1.00 36.62 203 THR A C 1
ATOM 1613 O O . THR A 1 203 ? -13.641 4.760 42.763 1.00 36.62 203 THR A O 1
ATOM 1616 N N . VAL A 1 204 ? -15.376 4.439 41.379 1.00 39.81 204 VAL A N 1
ATOM 1617 C CA . VAL A 1 204 ? -14.849 3.206 40.757 1.00 39.81 204 VAL A CA 1
ATOM 1618 C C . VAL A 1 204 ? -13.831 3.596 39.679 1.00 39.81 204 VAL A C 1
ATOM 1620 O O . VAL A 1 204 ? -13.949 3.345 38.477 1.00 39.81 204 VAL A O 1
ATOM 1623 N N . ARG A 1 205 ? -12.784 4.280 40.143 1.00 39.75 205 ARG A N 1
ATOM 1624 C CA . ARG A 1 205 ? -11.515 4.411 39.449 1.00 39.75 205 ARG A CA 1
ATOM 1625 C C . ARG A 1 205 ? -10.917 3.012 39.495 1.00 39.75 205 ARG A C 1
ATOM 1627 O O . ARG A 1 205 ? -10.639 2.519 40.584 1.00 39.75 205 ARG A O 1
ATOM 1634 N N . GLY A 1 206 ? -10.740 2.380 38.336 1.00 38.84 206 GLY A N 1
ATOM 1635 C CA . GLY A 1 206 ? -9.998 1.124 38.228 1.00 38.84 206 GLY A CA 1
ATOM 1636 C C . GLY A 1 206 ? -8.579 1.340 38.743 1.00 38.84 206 GLY A C 1
ATOM 1637 O O . GLY A 1 206 ? -7.713 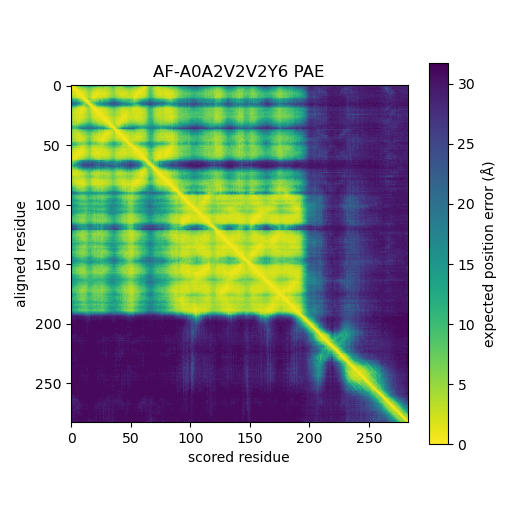1.814 38.013 1.00 38.84 206 GLY A O 1
ATOM 1638 N N . SER A 1 207 ? -8.383 1.087 40.034 1.00 37.28 207 SER A N 1
ATOM 1639 C CA . SER A 1 207 ? -7.096 1.182 40.699 1.00 37.28 207 SER A CA 1
ATOM 1640 C C . SER A 1 207 ? -6.254 0.006 40.236 1.00 37.28 207 SER A C 1
ATOM 1642 O O . SER A 1 207 ? -6.698 -1.139 40.319 1.00 37.28 207 SER A O 1
ATOM 1644 N N . ASN A 1 208 ? -5.036 0.281 39.772 1.00 41.03 208 ASN A N 1
ATOM 1645 C CA . ASN A 1 208 ? -4.038 -0.750 39.504 1.00 41.03 208 ASN A CA 1
ATOM 1646 C C . ASN A 1 208 ? -3.545 -1.315 40.847 1.00 41.03 208 ASN A C 1
ATOM 1648 O O . ASN A 1 208 ? -2.464 -0.970 41.324 1.00 41.03 208 ASN A O 1
ATOM 1652 N N . ALA A 1 209 ? -4.377 -2.140 41.481 1.00 38.59 209 ALA A N 1
ATOM 1653 C CA . ALA A 1 209 ? -4.076 -2.832 42.721 1.00 38.59 209 ALA A CA 1
ATOM 1654 C C . ALA A 1 209 ? -3.171 -4.033 42.420 1.00 38.59 209 ALA A C 1
ATOM 1656 O O . ALA A 1 209 ? -3.639 -5.115 42.071 1.00 38.59 209 ALA A O 1
ATOM 1657 N N . LEU A 1 210 ? -1.859 -3.834 42.549 1.00 41.62 210 LEU A N 1
ATOM 1658 C CA . LEU A 1 210 ? -0.906 -4.937 42.568 1.00 41.62 210 LEU A CA 1
ATOM 1659 C C . LEU A 1 210 ? -0.978 -5.610 43.945 1.00 41.62 210 LEU A C 1
ATOM 1661 O O . LEU A 1 210 ? -0.517 -5.046 44.936 1.00 41.62 210 LEU A O 1
ATOM 1665 N N . VAL A 1 211 ? -1.573 -6.799 44.007 1.00 38.50 211 VAL A N 1
ATOM 1666 C CA . VAL A 1 211 ? -1.646 -7.596 45.237 1.00 38.50 211 VAL A CA 1
ATOM 1667 C C . VAL A 1 211 ? -0.391 -8.460 45.335 1.00 38.50 211 VAL A C 1
ATOM 1669 O O . VAL A 1 211 ? -0.183 -9.344 44.509 1.00 38.50 211 VAL A O 1
ATOM 1672 N N . ILE A 1 212 ? 0.436 -8.216 46.353 1.00 43.78 212 ILE A N 1
ATOM 1673 C CA . ILE A 1 212 ? 1.547 -9.097 46.730 1.00 43.78 212 ILE A CA 1
ATOM 1674 C C . ILE A 1 212 ? 1.265 -9.596 48.145 1.00 43.78 212 ILE A C 1
ATOM 1676 O O . ILE A 1 212 ? 1.302 -8.821 49.098 1.00 43.78 212 ILE A O 1
ATOM 1680 N N . GLY A 1 213 ? 0.966 -10.888 48.274 1.00 39.69 213 GLY A N 1
ATOM 1681 C CA . GLY A 1 213 ? 0.869 -11.555 49.568 1.00 39.69 213 GLY A CA 1
ATOM 1682 C C . GLY A 1 213 ? 2.241 -12.057 50.005 1.00 39.69 213 GLY A C 1
ATOM 1683 O O . GLY A 1 213 ? 2.862 -12.836 49.287 1.00 39.69 213 GLY A O 1
ATOM 1684 N N . VAL A 1 214 ? 2.701 -11.636 51.183 1.00 46.44 214 VAL A N 1
ATOM 1685 C CA . VAL A 1 214 ? 3.880 -12.207 51.848 1.00 46.44 214 VAL A CA 1
ATOM 1686 C C . VAL A 1 214 ? 3.412 -12.820 53.161 1.00 46.44 214 VAL A C 1
ATOM 1688 O O . VAL A 1 214 ? 2.960 -12.104 54.050 1.00 46.44 214 VAL A O 1
ATOM 1691 N N . GLY A 1 215 ? 3.500 -14.144 53.267 1.00 39.47 215 GLY A N 1
ATOM 1692 C CA . GLY A 1 215 ? 3.260 -14.880 54.503 1.00 39.47 215 GLY A CA 1
ATOM 1693 C C . GLY A 1 215 ? 4.555 -15.522 54.982 1.00 39.47 215 GLY A C 1
ATOM 1694 O O . GLY A 1 215 ? 5.222 -16.204 54.207 1.00 39.47 215 GLY A O 1
ATOM 1695 N N . LEU A 1 216 ? 4.902 -15.322 56.253 1.00 46.53 216 LEU A N 1
ATOM 1696 C CA . LEU A 1 216 ? 5.931 -16.111 56.927 1.00 46.53 216 LEU A CA 1
ATOM 1697 C C . LEU A 1 216 ? 5.247 -17.267 57.655 1.00 46.53 216 LEU A C 1
ATOM 1699 O O . LEU A 1 216 ? 4.416 -17.044 58.532 1.00 46.53 216 LEU A O 1
ATOM 1703 N N . ALA A 1 217 ? 5.596 -18.496 57.284 1.00 40.03 217 ALA A 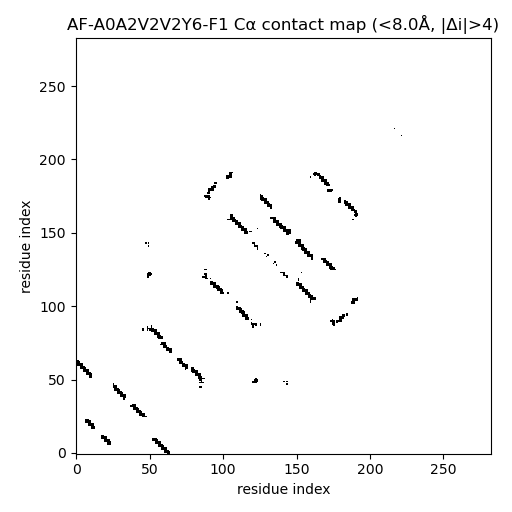N 1
ATOM 1704 C CA . ALA A 1 217 ? 5.151 -19.693 57.981 1.00 40.03 217 ALA A CA 1
ATOM 1705 C C . ALA A 1 217 ? 6.199 -20.103 59.023 1.00 40.03 217 ALA A C 1
ATOM 1707 O O . ALA A 1 217 ? 7.363 -20.309 58.683 1.00 40.03 217 ALA A O 1
ATOM 1708 N N . PHE A 1 218 ? 5.776 -20.273 60.274 1.00 44.34 218 PHE A N 1
ATOM 1709 C CA . PHE A 1 218 ? 6.554 -20.939 61.319 1.00 44.34 218 PHE A CA 1
ATOM 1710 C C . PHE A 1 218 ? 5.686 -22.044 61.931 1.00 44.34 218 PHE A C 1
ATOM 1712 O O . PHE A 1 218 ? 4.558 -21.786 62.339 1.00 44.34 218 PHE A O 1
ATOM 1719 N N . PHE A 1 219 ? 6.196 -23.280 61.934 1.00 46.34 219 PHE A N 1
ATOM 1720 C CA . PHE A 1 219 ? 5.567 -24.468 62.538 1.00 46.34 219 PHE A CA 1
ATOM 1721 C C . PHE A 1 219 ? 4.050 -24.647 62.289 1.00 46.34 219 PHE A C 1
ATOM 1723 O O . PHE A 1 219 ? 3.282 -24.962 63.192 1.00 46.34 219 PHE A O 1
ATOM 1730 N N . GLY A 1 220 ? 3.624 -24.521 61.028 1.00 47.94 220 GLY A N 1
ATOM 1731 C CA . GLY A 1 220 ? 2.380 -25.140 60.545 1.00 47.94 220 GLY A CA 1
ATOM 1732 C C . GLY A 1 220 ? 1.051 -24.466 60.908 1.00 47.94 220 GLY A C 1
ATOM 1733 O O . GLY A 1 220 ? 0.011 -25.017 60.556 1.00 47.94 220 GLY A O 1
ATOM 1734 N N . VAL A 1 221 ? 1.043 -23.290 61.547 1.00 42.38 221 VAL A N 1
ATOM 1735 C CA . VAL A 1 221 ? -0.198 -22.553 61.868 1.00 42.38 221 VAL A CA 1
ATOM 1736 C C . VAL A 1 221 ? -0.155 -21.133 61.301 1.00 42.38 221 VAL A C 1
ATOM 1738 O O . VAL A 1 221 ? 0.777 -20.376 61.562 1.00 42.38 221 VAL A O 1
ATOM 1741 N N . ILE A 1 222 ? -1.185 -20.755 60.536 1.00 46.22 222 ILE A N 1
ATOM 1742 C CA . ILE A 1 222 ? -1.364 -19.383 60.040 1.00 46.22 222 ILE A CA 1
ATOM 1743 C C . ILE A 1 222 ? -2.070 -18.563 61.124 1.00 46.22 222 ILE A C 1
ATOM 1745 O O . ILE A 1 222 ? -3.273 -18.706 61.333 1.00 46.22 222 ILE A O 1
ATOM 1749 N N . ILE A 1 223 ? -1.328 -17.679 61.787 1.00 43.84 223 ILE A N 1
ATOM 1750 C CA . ILE A 1 223 ? -1.883 -16.676 62.701 1.00 43.84 223 ILE A CA 1
ATOM 1751 C C . ILE A 1 223 ? -2.103 -15.384 61.895 1.00 43.84 223 ILE A C 1
ATOM 1753 O O . ILE A 1 223 ? -1.158 -14.842 61.325 1.00 43.84 223 ILE A O 1
ATOM 1757 N N . GLY A 1 224 ? -3.352 -14.907 61.805 1.00 36.78 224 GLY A N 1
ATOM 1758 C CA . GLY A 1 224 ? -3.668 -13.586 61.231 1.00 36.78 224 GLY A CA 1
ATOM 1759 C C . GLY A 1 224 ? -3.109 -12.442 62.097 1.00 36.78 224 GLY A C 1
ATOM 1760 O O . GLY A 1 224 ? -2.740 -12.659 63.242 1.00 36.78 224 GLY A O 1
ATOM 1761 N N . THR A 1 225 ? -3.046 -11.188 61.656 1.00 39.34 225 THR A N 1
ATOM 1762 C CA . THR A 1 225 ? -3.893 -10.487 60.676 1.00 39.34 225 THR A CA 1
ATOM 1763 C C . THR A 1 225 ? -3.102 -9.410 59.909 1.00 39.34 225 THR A C 1
ATOM 1765 O O . THR A 1 225 ? -1.926 -9.171 60.168 1.00 39.34 225 THR A O 1
ATOM 1768 N N . GLY A 1 226 ? -3.724 -8.796 58.895 1.00 33.31 226 GLY A N 1
ATOM 1769 C CA . GLY A 1 226 ? -3.033 -7.917 57.944 1.00 33.31 226 GLY A CA 1
ATOM 1770 C C . GLY A 1 226 ? -2.788 -6.474 58.402 1.00 33.31 226 GLY A C 1
ATOM 1771 O O . GLY A 1 226 ? -3.281 -6.011 59.427 1.00 33.31 226 GLY A O 1
ATOM 1772 N N . SER A 1 227 ? -2.082 -5.726 57.552 1.00 32.06 227 SER A N 1
ATOM 1773 C CA . SER A 1 227 ? -2.034 -4.261 57.572 1.00 32.06 227 SER A CA 1
ATOM 1774 C C . SER A 1 227 ? -2.077 -3.720 56.137 1.00 32.06 227 SER A C 1
ATOM 1776 O O . SER A 1 227 ? -1.453 -4.272 55.230 1.00 32.06 227 SER A O 1
ATOM 1778 N N . PHE A 1 228 ? -2.849 -2.654 55.909 1.00 40.72 228 PHE A N 1
ATOM 1779 C CA . PHE A 1 228 ? -3.004 -2.027 54.594 1.00 40.72 228 PHE A CA 1
ATOM 1780 C C . PHE A 1 228 ? -2.145 -0.763 54.513 1.00 40.72 228 PHE A C 1
ATOM 1782 O O . PHE A 1 228 ? -2.397 0.201 55.232 1.00 40.72 228 PHE A O 1
ATOM 1789 N N . ILE A 1 229 ? -1.163 -0.729 53.607 1.00 37.28 229 ILE A N 1
ATOM 1790 C CA . ILE A 1 229 ? -0.340 0.465 53.361 1.00 37.28 229 ILE A CA 1
ATOM 1791 C C . ILE A 1 229 ? -0.642 1.019 51.964 1.00 37.28 229 ILE A C 1
ATOM 1793 O O . ILE A 1 229 ? -0.139 0.537 50.949 1.00 37.28 229 ILE A O 1
ATOM 1797 N N . ALA A 1 230 ? -1.454 2.077 51.912 1.00 36.75 230 ALA A N 1
ATOM 1798 C CA . ALA A 1 230 ? -1.790 2.794 50.682 1.00 36.75 230 ALA A CA 1
ATOM 1799 C C . ALA A 1 230 ? -0.631 3.708 50.223 1.00 36.75 230 ALA A C 1
ATOM 1801 O O . ALA A 1 230 ? -0.616 4.918 50.461 1.00 36.75 230 ALA A O 1
ATOM 1802 N N . LEU A 1 231 ? 0.369 3.134 49.550 1.00 43.53 231 LEU A N 1
ATOM 1803 C CA . LEU A 1 231 ? 1.552 3.864 49.080 1.00 43.53 231 LEU A CA 1
ATOM 1804 C C . LEU A 1 231 ? 1.289 4.671 47.793 1.00 43.53 231 LEU A C 1
ATOM 1806 O O . LEU A 1 231 ? 1.282 4.154 46.677 1.00 43.53 231 LEU A O 1
ATOM 1810 N N . ARG A 1 232 ? 1.154 5.994 47.939 1.00 46.66 232 ARG A N 1
ATOM 1811 C CA . ARG A 1 232 ? 0.994 6.971 46.842 1.00 46.66 232 ARG A CA 1
ATOM 1812 C C . ARG A 1 232 ? 2.325 7.234 46.101 1.00 46.66 232 ARG A C 1
ATOM 1814 O O . ARG A 1 232 ? 2.879 8.329 46.184 1.00 46.66 232 ARG A O 1
ATOM 1821 N N . SER A 1 233 ? 2.870 6.240 45.392 1.00 41.91 233 SER A N 1
ATOM 1822 C CA . SER A 1 233 ? 4.272 6.253 44.913 1.00 41.91 233 SER A CA 1
ATOM 1823 C C . SER A 1 233 ? 4.518 6.616 43.433 1.00 41.91 233 SER A C 1
ATOM 1825 O O . SER A 1 233 ? 5.663 6.900 43.074 1.00 41.91 233 SER A O 1
ATOM 1827 N N . ILE A 1 234 ? 3.496 6.730 42.572 1.00 44.78 234 ILE A N 1
ATOM 1828 C CA . ILE A 1 234 ? 3.707 7.043 41.134 1.00 44.78 234 ILE A CA 1
ATOM 1829 C C . ILE A 1 234 ? 4.143 8.507 40.886 1.00 44.78 234 ILE A C 1
ATOM 1831 O O . ILE A 1 234 ? 4.867 8.782 39.931 1.00 44.78 234 ILE A O 1
ATOM 1835 N N . LEU A 1 235 ? 3.836 9.447 41.792 1.00 45.69 235 LEU A N 1
ATOM 1836 C CA . LEU A 1 235 ? 4.376 10.818 41.714 1.00 45.69 235 LEU A CA 1
ATOM 1837 C C . LEU A 1 235 ? 5.856 10.915 42.130 1.00 45.69 235 LEU A C 1
ATOM 1839 O O . LEU A 1 235 ? 6.546 11.841 41.705 1.00 45.69 235 LEU A O 1
ATOM 1843 N N . ARG A 1 236 ? 6.369 9.967 42.930 1.00 47.81 236 ARG A N 1
ATOM 1844 C CA . ARG A 1 236 ? 7.783 9.951 43.342 1.00 47.81 236 ARG A CA 1
ATOM 1845 C C . ARG A 1 236 ? 8.688 9.290 42.308 1.00 47.81 236 ARG A C 1
ATOM 1847 O O . ARG A 1 236 ? 9.811 9.744 42.156 1.00 47.81 236 ARG A O 1
ATOM 1854 N N . LEU A 1 237 ? 8.218 8.290 41.561 1.00 47.72 237 LEU A N 1
ATOM 1855 C CA . LEU A 1 237 ? 9.050 7.607 40.559 1.00 47.72 237 LEU A CA 1
ATOM 1856 C C . LEU A 1 237 ? 9.340 8.497 39.335 1.00 47.72 237 LEU A C 1
ATOM 1858 O O . LEU A 1 237 ? 10.479 8.543 38.875 1.00 47.72 237 LEU A O 1
ATOM 1862 N N . ASN A 1 238 ? 8.363 9.293 38.883 1.00 53.03 238 ASN A N 1
ATOM 1863 C CA . ASN A 1 238 ? 8.600 10.297 37.839 1.00 53.03 238 ASN A CA 1
ATOM 1864 C C . ASN A 1 238 ? 9.424 11.491 38.347 1.00 53.03 238 ASN A C 1
ATOM 1866 O O . ASN A 1 238 ? 10.359 11.884 37.657 1.00 53.03 238 ASN A O 1
ATOM 1870 N N . ARG A 1 239 ? 9.189 12.002 39.570 1.00 53.72 239 ARG A N 1
ATOM 1871 C CA . ARG A 1 239 ? 10.067 13.036 40.159 1.00 53.72 239 ARG A CA 1
ATOM 1872 C C . ARG A 1 239 ? 11.495 12.540 40.393 1.00 53.72 239 ARG A C 1
ATOM 1874 O O . ARG A 1 239 ? 12.421 13.283 40.121 1.00 53.72 239 ARG A O 1
ATOM 1881 N N . ALA A 1 240 ? 11.703 11.299 40.831 1.00 55.59 240 ALA A N 1
ATOM 1882 C CA . ALA A 1 240 ? 13.041 10.732 41.007 1.00 55.59 240 ALA A CA 1
ATOM 1883 C C . ALA A 1 240 ? 13.751 10.486 39.666 1.00 55.59 240 ALA A C 1
ATOM 1885 O O . ALA A 1 240 ? 14.961 10.665 39.584 1.00 55.59 240 ALA A O 1
ATOM 1886 N N . ARG A 1 241 ? 13.020 10.122 38.602 1.00 57.16 241 ARG A N 1
ATOM 1887 C CA . ARG A 1 241 ? 13.577 10.052 37.241 1.00 57.16 241 ARG A CA 1
ATOM 1888 C C . ARG A 1 241 ? 13.890 11.438 36.672 1.00 57.16 241 ARG A C 1
ATOM 1890 O O . ARG A 1 241 ? 14.949 11.588 36.083 1.00 57.16 241 ARG A O 1
ATOM 1897 N N . GLN A 1 242 ? 13.042 12.444 36.898 1.00 56.88 242 GLN A N 1
ATOM 1898 C CA . GLN A 1 242 ? 13.324 13.832 36.504 1.00 56.88 242 GLN A CA 1
ATOM 1899 C C . GLN A 1 242 ? 14.494 14.431 37.292 1.00 56.88 242 GLN A C 1
ATOM 1901 O O . GLN A 1 242 ? 15.380 15.003 36.678 1.00 56.88 242 GLN A O 1
ATOM 1906 N N . LEU A 1 243 ? 14.567 14.232 38.612 1.00 59.28 243 LEU A N 1
ATOM 1907 C CA . LEU A 1 243 ? 15.693 14.694 39.431 1.00 59.28 243 LEU A CA 1
ATOM 1908 C C . LEU A 1 243 ? 16.997 13.974 39.070 1.00 59.28 243 LEU A C 1
ATOM 1910 O O . LEU A 1 243 ? 18.022 14.630 38.974 1.00 59.28 243 LEU A O 1
ATOM 1914 N N . ARG A 1 244 ? 16.975 12.664 38.777 1.00 57.44 244 ARG A N 1
ATOM 1915 C CA . ARG A 1 244 ? 18.162 11.951 38.263 1.00 57.44 244 ARG A CA 1
ATOM 1916 C C . ARG A 1 244 ? 18.534 12.350 36.833 1.00 57.44 244 ARG A C 1
ATOM 1918 O O . ARG A 1 244 ? 19.703 12.265 36.486 1.00 57.44 244 ARG A O 1
ATOM 1925 N N . ALA A 1 245 ? 17.577 12.774 36.007 1.00 58.75 245 ALA A N 1
ATOM 1926 C CA . ALA A 1 245 ? 17.865 13.341 34.690 1.00 58.75 245 ALA A CA 1
ATOM 1927 C C . ALA A 1 245 ? 18.480 14.744 34.816 1.00 58.75 245 ALA A C 1
ATOM 1929 O O . ALA A 1 245 ? 19.495 15.007 34.189 1.00 58.75 245 ALA A O 1
ATOM 1930 N N . MET A 1 246 ? 17.936 15.603 35.683 1.00 59.06 246 MET A N 1
ATOM 1931 C CA . MET A 1 246 ? 18.480 16.936 35.974 1.00 59.06 246 MET A CA 1
ATOM 1932 C C . MET A 1 246 ? 19.858 16.866 36.643 1.00 59.06 246 MET A C 1
ATOM 1934 O O . MET A 1 246 ? 20.749 17.597 36.241 1.00 59.06 246 MET A O 1
ATOM 1938 N N . GLN A 1 247 ? 20.079 15.933 37.576 1.00 56.78 247 GLN A N 1
ATOM 1939 C CA . GLN A 1 247 ? 21.409 15.675 38.141 1.00 56.78 247 GLN A CA 1
ATOM 1940 C C . GLN A 1 247 ? 22.389 15.135 37.095 1.00 56.78 247 GLN A C 1
ATOM 1942 O O . GLN A 1 247 ? 23.556 15.487 37.150 1.00 56.78 247 GLN A O 1
ATOM 1947 N N . LYS A 1 248 ? 21.941 14.335 36.118 1.00 55.12 248 LYS A N 1
ATOM 1948 C CA . LYS A 1 248 ? 22.797 13.929 34.992 1.00 55.12 248 LYS A CA 1
ATOM 1949 C C . LYS A 1 248 ? 23.118 15.073 34.028 1.00 55.12 248 LYS A C 1
ATOM 1951 O O . LYS A 1 248 ? 24.191 15.046 33.452 1.00 55.12 248 LYS A O 1
ATOM 1956 N N . VAL A 1 249 ? 22.231 16.054 33.860 1.00 56.12 249 VAL A N 1
ATOM 1957 C CA . VAL A 1 249 ? 22.527 17.267 33.076 1.00 56.12 249 VAL A CA 1
ATOM 1958 C C . VAL A 1 249 ? 23.504 18.168 33.839 1.00 56.12 249 VAL A C 1
ATOM 1960 O O . VAL A 1 249 ? 24.522 18.543 33.277 1.00 56.12 249 VAL A O 1
ATOM 1963 N N . GLN A 1 250 ? 23.284 18.399 35.138 1.00 51.53 250 GLN A N 1
ATOM 1964 C CA . GLN A 1 250 ? 24.225 19.161 35.971 1.00 51.53 250 GLN A CA 1
ATOM 1965 C C . GLN A 1 250 ? 25.582 18.470 36.155 1.00 51.53 250 GLN A C 1
ATOM 1967 O O . GLN A 1 250 ? 26.581 19.156 36.301 1.00 51.53 250 GLN A O 1
ATOM 1972 N N . MET A 1 251 ? 25.655 17.135 36.142 1.00 52.47 251 MET A N 1
ATOM 1973 C CA . MET A 1 251 ? 26.943 16.430 36.148 1.00 52.47 251 MET A CA 1
ATOM 1974 C C . MET A 1 251 ? 27.709 16.620 34.834 1.00 52.47 251 MET A C 1
ATOM 1976 O O . MET A 1 251 ? 28.925 16.700 34.887 1.00 52.47 251 MET A O 1
ATOM 1980 N N . VAL A 1 252 ? 27.025 16.768 33.693 1.00 53.94 252 VAL A N 1
ATOM 1981 C CA . VAL A 1 252 ? 27.682 17.088 32.412 1.00 53.94 252 VAL A CA 1
ATOM 1982 C C . VAL A 1 252 ? 28.146 18.548 32.376 1.00 53.94 252 VAL A C 1
ATOM 1984 O O . VAL A 1 252 ? 29.290 18.785 32.016 1.00 53.94 252 VAL A O 1
ATOM 1987 N N . GLU A 1 253 ? 27.336 19.513 32.833 1.00 52.22 253 GLU A N 1
ATOM 1988 C CA . GLU A 1 253 ? 27.784 20.917 32.955 1.00 52.22 253 GLU A CA 1
ATOM 1989 C C . GLU A 1 253 ? 28.960 21.068 33.944 1.00 52.22 253 GLU A C 1
ATOM 1991 O O . GLU A 1 253 ? 29.896 21.813 33.677 1.00 52.22 253 GLU A O 1
ATOM 1996 N N . VAL A 1 254 ? 28.966 20.330 35.062 1.00 52.62 254 VAL A N 1
ATOM 1997 C CA . VAL A 1 254 ? 30.052 20.403 36.059 1.00 52.62 254 VAL A CA 1
ATOM 1998 C C . VAL A 1 254 ? 31.300 19.605 35.649 1.00 52.62 254 VAL A C 1
ATOM 2000 O O . VAL A 1 254 ? 32.392 19.975 36.067 1.00 52.62 254 VAL A O 1
ATOM 2003 N N . GLU A 1 255 ? 31.195 18.560 34.819 1.00 49.69 255 GLU A N 1
ATOM 2004 C CA . GLU A 1 255 ? 32.376 17.924 34.205 1.00 49.69 255 GLU A CA 1
ATOM 2005 C C . GLU A 1 255 ? 32.966 18.803 33.079 1.00 49.69 255 GLU A C 1
ATOM 2007 O O . GLU A 1 255 ? 34.186 18.968 33.030 1.00 49.69 255 GLU A O 1
ATOM 2012 N N . GLU A 1 256 ? 32.141 19.474 32.259 1.00 49.34 256 GLU A N 1
ATOM 2013 C CA . GLU A 1 256 ? 32.621 20.424 31.235 1.00 49.34 256 GLU A CA 1
ATOM 2014 C C . GLU A 1 256 ? 33.239 21.709 31.835 1.00 49.34 256 GLU A C 1
ATOM 2016 O O . GLU A 1 256 ? 34.203 22.236 31.278 1.00 49.34 256 GLU A O 1
ATOM 2021 N N . GLU A 1 257 ? 32.773 22.191 32.996 1.00 48.59 257 GLU A N 1
ATOM 2022 C CA . GLU A 1 257 ? 33.401 23.324 33.702 1.00 48.59 257 GLU A CA 1
ATOM 2023 C C . GLU A 1 257 ? 34.620 22.930 34.570 1.00 48.59 257 GLU A C 1
ATOM 2025 O O . GLU A 1 257 ? 35.413 23.802 34.935 1.00 48.59 257 GLU A O 1
ATOM 2030 N N . ALA A 1 258 ? 34.825 21.640 34.877 1.00 50.12 258 ALA A N 1
ATOM 2031 C CA . ALA A 1 258 ? 35.939 21.169 35.715 1.00 50.12 258 ALA A CA 1
ATOM 2032 C C . ALA A 1 258 ? 37.157 20.623 34.939 1.00 50.12 258 ALA A C 1
ATOM 2034 O O . ALA A 1 258 ? 38.265 20.658 35.476 1.00 50.12 258 ALA A O 1
ATOM 2035 N N . GLU A 1 259 ? 37.012 20.169 33.686 1.00 45.59 259 GLU A N 1
ATOM 2036 C CA . GLU A 1 259 ? 38.157 19.706 32.871 1.00 45.59 259 GLU A CA 1
ATOM 2037 C C . GLU A 1 259 ?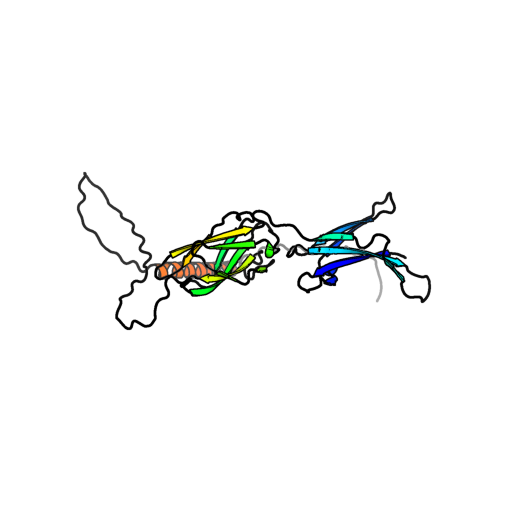 38.949 20.835 32.178 1.00 45.59 259 GLU A C 1
ATOM 2039 O O . GLU A 1 259 ? 39.973 20.586 31.538 1.00 45.59 259 GLU A O 1
ATOM 2044 N N . CYS A 1 260 ? 38.576 22.103 32.370 1.00 43.34 260 CYS A N 1
ATOM 2045 C CA . CYS A 1 260 ? 39.267 23.239 31.755 1.00 43.34 260 CYS A CA 1
ATOM 2046 C C . CYS A 1 260 ? 40.397 23.847 32.625 1.00 43.34 260 CYS A C 1
ATOM 2048 O O . CYS A 1 260 ? 40.573 25.066 32.657 1.00 43.34 260 CYS A O 1
ATOM 2050 N N . SER A 1 261 ? 41.190 23.016 33.324 1.00 48.56 261 SER A N 1
ATOM 2051 C CA . SER A 1 261 ? 42.361 23.478 34.102 1.00 48.56 261 SER A CA 1
ATOM 2052 C C . SER A 1 261 ? 43.486 22.436 34.296 1.00 48.56 261 SER A C 1
ATOM 2054 O O . SER A 1 261 ? 43.888 22.147 35.421 1.00 48.56 261 SER A O 1
ATOM 2056 N N . ALA A 1 262 ? 44.045 21.889 33.206 1.00 36.62 262 ALA A N 1
ATOM 2057 C CA . ALA A 1 262 ? 45.425 21.364 33.185 1.00 36.62 262 ALA A CA 1
ATOM 2058 C C . ALA A 1 262 ? 45.961 21.159 31.751 1.00 36.62 262 ALA A C 1
ATOM 2060 O O . ALA A 1 262 ? 45.697 20.166 31.084 1.00 36.62 262 ALA A O 1
ATOM 2061 N N . THR A 1 263 ? 46.770 22.117 31.305 1.00 35.75 263 THR A N 1
ATOM 2062 C CA . THR A 1 263 ? 47.696 22.093 30.154 1.00 35.75 263 THR A CA 1
ATOM 2063 C C . THR A 1 263 ? 48.081 20.734 29.535 1.00 35.75 263 THR A C 1
ATOM 2065 O O . THR A 1 263 ? 48.832 19.962 30.130 1.00 35.75 263 THR A O 1
ATOM 2068 N N . GLY A 1 264 ? 47.768 20.571 28.244 1.00 30.84 264 GLY A N 1
ATOM 2069 C CA . GLY A 1 264 ? 48.395 19.600 27.339 1.00 30.84 264 GLY A CA 1
ATOM 2070 C C . GLY A 1 264 ? 48.436 20.123 25.898 1.00 30.84 264 GLY A C 1
ATOM 2071 O O . GLY A 1 264 ? 47.548 19.827 25.105 1.00 30.84 264 GLY A O 1
ATOM 2072 N N . LYS A 1 265 ? 49.443 20.937 25.540 1.00 34.19 265 LYS A N 1
ATOM 2073 C CA . LYS A 1 265 ? 49.598 21.443 24.162 1.00 34.19 265 LYS A CA 1
ATOM 2074 C C . LYS A 1 265 ? 50.080 20.327 23.229 1.00 34.19 265 LYS A C 1
ATOM 2076 O O . LYS A 1 265 ? 51.266 20.010 23.227 1.00 34.19 265 LYS A O 1
ATOM 2081 N N . VAL A 1 266 ? 49.192 19.817 22.378 1.00 31.25 266 VAL A N 1
ATOM 2082 C CA . VAL A 1 266 ? 49.554 19.045 21.179 1.00 31.25 266 VAL A CA 1
ATOM 2083 C C . VAL A 1 266 ? 49.066 19.820 19.959 1.00 31.25 266 VAL A C 1
ATOM 2085 O O . VAL A 1 266 ? 47.892 19.776 19.605 1.00 31.25 266 VAL A O 1
ATOM 2088 N N . GLY A 1 267 ? 49.970 20.585 19.348 1.00 32.00 267 GLY A N 1
ATOM 2089 C CA . GLY A 1 267 ? 49.709 21.243 18.071 1.00 32.00 267 GLY A CA 1
ATOM 2090 C C . GLY A 1 267 ? 50.014 20.289 16.922 1.00 32.00 267 GLY A C 1
ATOM 2091 O O . GLY A 1 267 ? 51.137 19.804 16.820 1.00 32.00 267 GLY A O 1
ATOM 2092 N N . ILE A 1 268 ? 49.035 20.045 16.051 1.00 35.56 268 ILE A N 1
ATOM 2093 C CA . ILE A 1 268 ? 49.293 19.517 14.709 1.00 35.56 268 ILE A CA 1
ATOM 2094 C C . ILE A 1 268 ? 49.328 20.728 13.784 1.00 35.56 268 ILE A C 1
ATOM 2096 O O . ILE A 1 268 ? 48.296 21.288 13.418 1.00 35.56 268 ILE A O 1
ATOM 2100 N N . GLU A 1 269 ? 50.542 21.172 13.487 1.00 35.91 269 GLU A N 1
ATOM 2101 C CA . GLU A 1 269 ? 50.812 22.294 12.597 1.00 35.91 269 GLU A CA 1
ATOM 2102 C C . GLU A 1 269 ? 50.537 21.871 11.138 1.00 35.91 269 GLU A C 1
ATOM 2104 O O . GLU A 1 269 ? 50.929 20.767 10.740 1.00 35.91 269 GLU A O 1
ATOM 2109 N N . PRO A 1 270 ? 49.831 22.681 10.327 1.00 40.81 270 PRO A N 1
ATOM 2110 C CA . PRO A 1 270 ? 49.584 22.342 8.931 1.00 40.81 270 PRO A CA 1
ATOM 2111 C C . PRO A 1 270 ? 50.898 22.399 8.147 1.00 40.81 270 PRO A C 1
ATOM 2113 O O . PRO A 1 270 ? 51.560 23.433 8.130 1.00 40.81 270 PRO A O 1
ATOM 2116 N N . VAL A 1 271 ? 51.254 21.296 7.481 1.00 40.31 271 VAL A N 1
ATOM 2117 C CA . VAL A 1 271 ? 52.497 21.152 6.704 1.00 40.31 271 VAL A CA 1
ATOM 2118 C C . VAL A 1 271 ? 52.631 22.283 5.671 1.00 40.31 271 VAL A C 1
ATOM 2120 O O . VAL A 1 271 ? 51.865 22.301 4.701 1.00 40.31 271 VAL A O 1
ATOM 2123 N N . PRO A 1 272 ? 53.615 23.192 5.809 1.00 41.75 272 PRO A N 1
ATOM 2124 C CA . PRO A 1 272 ? 53.938 24.150 4.764 1.00 41.75 272 PRO A CA 1
ATOM 2125 C C . PRO A 1 272 ? 54.648 23.420 3.622 1.00 41.75 272 PRO A C 1
ATOM 2127 O O . PRO A 1 272 ? 55.571 22.636 3.854 1.00 41.75 272 PRO A O 1
ATOM 2130 N N . GLN A 1 273 ? 54.250 23.682 2.378 1.00 42.78 273 GLN A N 1
ATOM 2131 C CA . GLN A 1 273 ? 55.045 23.244 1.230 1.00 42.78 273 GLN A CA 1
ATOM 2132 C C . GLN A 1 273 ? 56.360 24.045 1.198 1.00 42.78 273 GLN A C 1
ATOM 2134 O O . GLN A 1 273 ? 56.327 25.260 1.405 1.00 42.78 273 GLN A O 1
ATOM 2139 N N . PRO A 1 274 ? 57.519 23.402 0.968 1.00 44.91 274 PRO A N 1
ATOM 2140 C CA . PRO A 1 274 ? 58.803 24.084 1.038 1.00 44.91 274 PRO A CA 1
ATOM 2141 C C . PRO A 1 274 ? 58.980 25.072 -0.120 1.00 44.91 274 PRO A C 1
ATOM 2143 O O . PRO A 1 274 ? 58.970 24.691 -1.291 1.00 44.91 274 PRO A O 1
ATOM 2146 N N . HIS A 1 275 ? 59.230 26.337 0.219 1.00 40.62 275 HIS A N 1
ATOM 2147 C CA . HIS A 1 275 ? 59.899 27.262 -0.689 1.00 40.62 275 HIS A CA 1
ATOM 2148 C C . HIS A 1 275 ? 61.332 26.774 -0.940 1.00 40.62 275 HIS A C 1
ATOM 2150 O O . HIS A 1 275 ? 62.085 26.563 0.011 1.00 40.62 275 HIS A O 1
ATOM 2156 N N . HIS A 1 276 ? 61.732 26.677 -2.209 1.00 36.06 276 HIS A N 1
ATOM 2157 C CA . HIS A 1 276 ? 63.149 26.737 -2.566 1.00 36.06 276 HIS A CA 1
ATOM 2158 C C . HIS A 1 276 ? 63.544 28.207 -2.795 1.00 36.06 276 HIS A C 1
ATOM 2160 O O . HIS A 1 276 ? 62.805 28.915 -3.483 1.00 36.06 276 HIS A O 1
ATOM 2166 N N . PRO A 1 277 ? 64.662 28.684 -2.218 1.00 42.88 277 PRO A N 1
ATOM 2167 C CA . PRO A 1 277 ? 65.081 30.076 -2.329 1.00 42.88 277 PRO A CA 1
ATOM 2168 C C . PRO A 1 277 ? 66.036 30.307 -3.503 1.00 42.88 277 PRO A C 1
ATOM 2170 O O . PRO A 1 277 ? 66.939 29.507 -3.723 1.00 42.88 277 PRO A O 1
ATOM 2173 N N . GLN A 1 278 ? 65.870 31.451 -4.162 1.00 37.72 278 GLN A N 1
ATOM 2174 C CA . GLN A 1 278 ? 66.872 32.259 -4.871 1.00 37.72 278 GLN A CA 1
ATOM 2175 C C . GLN A 1 278 ? 66.245 33.654 -5.029 1.00 37.72 278 GLN A C 1
ATOM 2177 O O . GLN A 1 278 ? 65.035 33.741 -5.216 1.00 37.72 278 GLN A O 1
ATOM 2182 N N . GLU A 1 279 ? 66.927 34.787 -5.045 1.00 35.59 279 GLU A N 1
ATOM 2183 C CA . GLU A 1 279 ? 68.230 35.277 -4.586 1.00 35.59 279 GLU A CA 1
ATOM 2184 C C . GLU A 1 279 ? 68.196 36.774 -4.989 1.00 35.59 279 GLU A C 1
ATOM 2186 O O . GLU A 1 279 ? 67.675 37.081 -6.059 1.00 35.59 279 GLU A O 1
ATOM 2191 N N . SER A 1 280 ? 68.774 37.657 -4.167 1.00 35.97 280 SER A N 1
ATOM 2192 C CA . SER A 1 280 ? 69.309 38.989 -4.545 1.00 35.97 280 SER A CA 1
ATOM 2193 C C . SER A 1 280 ? 68.384 40.170 -4.940 1.00 35.97 280 SER A C 1
ATOM 2195 O O . SER A 1 280 ? 67.459 40.016 -5.722 1.00 35.97 280 SER A O 1
ATOM 2197 N N . GLU A 1 281 ? 68.765 41.361 -4.426 1.00 34.00 281 GLU A N 1
ATOM 2198 C CA . GLU A 1 281 ? 68.814 42.700 -5.087 1.00 34.00 281 GLU A CA 1
ATOM 2199 C C . GLU A 1 281 ? 67.530 43.282 -5.745 1.00 34.00 281 GLU A C 1
ATOM 2201 O O . GLU A 1 281 ? 66.857 42.621 -6.525 1.00 34.00 281 GLU A O 1
ATOM 2206 N N . SER A 1 282 ? 67.101 44.539 -5.559 1.00 37.53 282 SER A N 1
ATOM 2207 C CA . SER A 1 282 ? 67.543 45.713 -4.765 1.00 37.53 282 SER A CA 1
ATOM 2208 C C . SER A 1 282 ? 66.300 46.612 -4.493 1.00 37.53 282 SER A C 1
ATOM 2210 O O . SER A 1 282 ? 65.202 46.260 -4.932 1.00 37.53 282 SER A O 1
ATOM 2212 N N . ASP A 1 283 ? 66.327 47.747 -3.781 1.00 35.50 283 ASP A N 1
ATOM 2213 C CA . ASP A 1 283 ? 67.401 48.539 -3.141 1.00 35.50 283 ASP A CA 1
ATOM 2214 C C . ASP A 1 283 ? 67.062 48.823 -1.660 1.00 35.50 283 ASP A C 1
ATOM 2216 O O . ASP A 1 283 ? 65.896 49.196 -1.382 1.00 35.50 283 ASP A O 1
#

Sequence (283 aa):
MDYFRIAFDMLDNNVERGKWVDNTKAFDVYSRALPQEDTVILSWKLKVNNFINTERLHVYIVSSTSGNGGKRVEEVRGSPFLFVSGVMPHAAYVSLRGCRVSSITSGNRTQCFIDLHNGVTGDVRYFNLSSTLGAVFENITYLPKGPIYKTPVVSFVYVAPVLKTRSEDFITLIVGGQTAFRSPFHMNVFPRRSSEKKEDSETVRGSNALVIGVGLAFFGVIIGTGSFIALRSILRLNRARQLRAMQKVQMVEVEEEAECSATGKVGIEPVPQPHHPQESESD

Nearest PDB structures (foldseek):
  2ds4-assembly1_A  TM=5.687E-01  e=9.126E-03  Homo sapiens
  6umt-assembly1_B  TM=5.389E-01  e=3.950E-02  Homo sapiens
  1qfh-assembly1_B  TM=2.972E-01  e=1.947E-02  Dictyostelium discoideum
  7eeb-assembly1_E  TM=2.086E-01  e=1.141E-01  Mus musculus

Foldseek 3Di:
DKDKDKWKWWFDPVDPVTDTHTPRVQKDWDWDDDPPPRDIDIDIAGNAQAAKTKMWMWMWIFDDDPDPDDIDIGTDPVPTDIDIDHDAFDQFAKDWPAWPDPAAEAQDKTKTKIFTPDQRGHHPVQKDKDKPQGWDKADFGWDCQDPPRGGIITMIITGHHADPAKDKMFMWIGGNNHTHHPGGDIHIYGYDDDPPDPDDDPDPPVDPDDDDDDDDDDPPDDDDDDDDDPDPPPVVVVVVVVVVVVVVVVVVVVVVVPVPDDDDDDDPDPDDDDDDDDDDDDD

Secondary structure (DSSP, 8-state):
--EEEEEEEEEETTSTT-EEEE-GGGEEEEEEEETTTTEEEEEEEES-----EEEEEEEEEEE--SSSSPPEEEEPBTBPEEEEES----S-BEEEEEESSSSEETT-EEEEEEEE-TT----GGGEEEEETT--EEEEEEEESS-TTT-S-EEEEEEE----SS-EEEEEEEEETTEEPBT-SEEEEE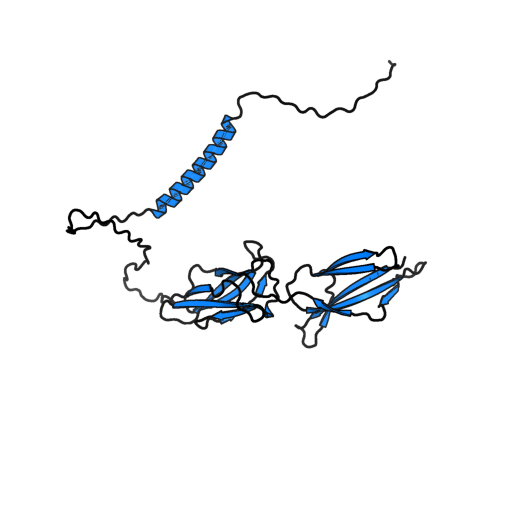EP---TT--S-------------------TT-------------HHHHHHHHHHHHHHHHHHHHHHHHHSSSS---------PPPPPP------